Protein AF-0000000085170763 (afdb_homodimer)

Secondary structure (DSSP, 8-state):
---------HHHHS-SSEEEEE-SSEEEEE---TT-TT-EEEEESS--SSGGGS-HHHHHHHHHHHHHHHHHHHHHT--SEEEEEE--SSS-S-EEEEEEE-TTSSSTTS-TTS---SPPPHHHHHHHHTTHHHHHHHHHHHHHHTT---/---------HHHHS-SSEEEEE-SSEEEEE---TT-TT-EEEEESS--SSGGGS-HHHHHHHHHHHHHHHHHHHHHT--SEEEEEE--SSS-S-EEEEEEE-TTSSSTTS-TTSPP-SPPPHHHHHHHHTTHHHHHHHHHHHHHHTT---

Structure (mmCIF, N/CA/C/O backbone):
data_AF-0000000085170763-model_v1
#
loop_
_entity.id
_entity.type
_entity.pdbx_description
1 polymer 'Diadenosine tetraphosphate (Ap4A) hydrolase protein'
#
loop_
_atom_site.group_PDB
_atom_site.id
_atom_site.type_symbol
_atom_site.label_atom_id
_atom_site.label_alt_id
_atom_site.label_comp_id
_atom_site.label_asym_id
_atom_site.label_entity_id
_atom_site.label_seq_id
_atom_site.pdbx_PDB_ins_code
_atom_site.Cartn_x
_atom_site.Cartn_y
_atom_site.Cartn_z
_atom_site.occupancy
_atom_site.B_iso_or_equiv
_atom_site.auth_seq_id
_atom_site.auth_comp_id
_atom_site.auth_asym_id
_atom_site.auth_atom_id
_atom_site.pdbx_PDB_model_num
ATOM 1 N N . MET A 1 1 ? 33.75 -1.6 -24.109 1 33.34 1 MET A N 1
ATOM 2 C CA . MET A 1 1 ? 32.938 -2.182 -23.062 1 33.34 1 MET A CA 1
ATOM 3 C C . MET A 1 1 ? 32.094 -1.107 -22.375 1 33.34 1 MET A C 1
ATOM 5 O O . MET A 1 1 ? 32.625 -0.292 -21.625 1 33.34 1 MET A O 1
ATOM 9 N N . SER A 1 2 ? 31.094 -0.512 -23.078 1 34.56 2 SER A N 1
ATOM 10 C CA . SER A 1 2 ? 30.219 0.542 -22.562 1 34.56 2 SER A CA 1
ATOM 11 C C . SER A 1 2 ? 29.547 0.127 -21.266 1 34.56 2 SER A C 1
ATOM 13 O O . SER A 1 2 ? 28.875 -0.903 -21.203 1 34.56 2 SER A O 1
ATOM 15 N N . ALA A 1 3 ? 30.125 0.328 -20.156 1 40.22 3 ALA A N 1
ATOM 16 C CA . ALA A 1 3 ? 29.625 -0.008 -18.828 1 40.22 3 ALA A CA 1
ATOM 17 C C . ALA A 1 3 ? 28.141 0.349 -18.703 1 40.22 3 ALA A C 1
ATOM 19 O O . ALA A 1 3 ? 27.734 1.446 -19.078 1 40.22 3 ALA A O 1
ATOM 20 N N . SER A 1 4 ? 27.141 -0.466 -19 1 42.72 4 SER A N 1
ATOM 21 C CA . SER A 1 4 ? 25.719 -0.213 -18.781 1 42.72 4 SER A CA 1
ATOM 22 C C . SER A 1 4 ? 25.484 0.547 -17.469 1 42.72 4 SER A C 1
ATOM 24 O O . SER A 1 4 ? 25.719 0.016 -16.391 1 42.72 4 SER A O 1
ATOM 26 N N . VAL A 1 5 ? 25.703 1.813 -17.422 1 44 5 VAL A N 1
ATOM 27 C CA . VAL A 1 5 ? 25.453 2.645 -16.25 1 44 5 VAL A CA 1
ATOM 28 C C . VAL A 1 5 ? 24.047 2.377 -15.727 1 44 5 VAL A C 1
ATOM 30 O O . VAL A 1 5 ? 23.062 2.568 -16.453 1 44 5 VAL A O 1
ATOM 33 N N . VAL A 1 6 ? 23.781 1.324 -14.984 1 53.44 6 VAL A N 1
ATOM 34 C CA . VAL A 1 6 ? 22.516 1.232 -14.266 1 53.44 6 VAL A CA 1
ATOM 35 C C . VAL A 1 6 ? 22.078 2.623 -13.805 1 53.44 6 VAL A C 1
ATOM 37 O O . VAL A 1 6 ? 22.844 3.334 -13.148 1 53.44 6 VAL A O 1
ATOM 40 N N . PRO A 1 7 ? 21.031 3.248 -14.477 1 62.81 7 PRO A N 1
ATOM 41 C CA . PRO A 1 7 ? 20.609 4.594 -14.062 1 62.81 7 PRO A CA 1
ATOM 42 C C . PRO A 1 7 ? 20.594 4.762 -12.547 1 62.81 7 PRO A C 1
ATOM 44 O O . PRO A 1 7 ? 20.25 3.826 -11.82 1 62.81 7 PRO A O 1
ATOM 47 N N . ALA A 1 8 ? 21.266 5.734 -12.055 1 84 8 ALA A N 1
ATOM 48 C CA . ALA A 1 8 ? 21.406 6.09 -10.641 1 84 8 ALA A CA 1
ATOM 49 C C . ALA A 1 8 ? 20.047 6.16 -9.953 1 84 8 ALA A C 1
ATOM 51 O O . ALA A 1 8 ? 19.062 6.555 -10.562 1 84 8 ALA A O 1
ATOM 52 N N . CYS A 1 9 ? 19.672 5.438 -8.945 1 94.62 9 CYS A N 1
ATOM 53 C CA . CYS A 1 9 ? 18.469 5.441 -8.125 1 94.62 9 CYS A CA 1
ATOM 54 C C . CYS A 1 9 ? 18.281 6.781 -7.422 1 94.62 9 CYS A C 1
ATOM 56 O O . CYS A 1 9 ? 19.109 7.172 -6.598 1 94.62 9 CYS A O 1
ATOM 58 N N . GLU A 1 10 ? 17.219 7.508 -7.773 1 95.25 10 GLU A N 1
ATOM 59 C CA . GLU A 1 10 ? 16.984 8.852 -7.254 1 95.25 10 GLU A CA 1
ATOM 60 C C . GLU A 1 10 ? 16.828 8.836 -5.738 1 95.25 10 GLU A C 1
ATOM 62 O O . GLU A 1 10 ? 17.156 9.82 -5.066 1 95.25 10 GLU A O 1
ATOM 67 N N . LEU A 1 11 ? 16.375 7.734 -5.152 1 97.38 11 LEU A N 1
ATOM 68 C CA . LEU A 1 11 ? 16.156 7.656 -3.711 1 97.38 11 LEU A CA 1
ATOM 69 C C . LEU A 1 11 ? 17.453 7.293 -2.994 1 97.38 11 LEU A C 1
ATOM 71 O O . LEU A 1 11 ? 17.562 7.465 -1.778 1 97.38 11 LEU A O 1
ATOM 75 N N . CYS A 1 12 ? 18.391 6.754 -3.678 1 96.88 12 CYS A N 1
ATOM 76 C CA . CYS A 1 12 ? 19.734 6.57 -3.127 1 96.88 12 CYS A CA 1
ATOM 77 C C . CYS A 1 12 ? 20.516 7.879 -3.152 1 96.88 12 CYS A C 1
ATOM 79 O O . CYS A 1 12 ? 21.297 8.156 -2.246 1 96.88 12 CYS A O 1
ATOM 81 N N . ALA A 1 13 ? 20.25 8.633 -4.188 1 95.62 13 ALA A N 1
ATOM 82 C CA . ALA A 1 13 ? 21.078 9.812 -4.457 1 95.62 13 ALA A CA 1
ATOM 83 C C . ALA A 1 13 ? 20.562 11.031 -3.689 1 95.62 13 ALA A C 1
ATOM 85 O O . ALA A 1 13 ? 21.312 11.969 -3.426 1 95.62 13 ALA A O 1
ATOM 86 N N . GLY A 1 14 ? 19.312 11.023 -3.357 1 95.62 14 GLY A N 1
ATOM 87 C CA . GLY A 1 14 ? 18.703 12.172 -2.707 1 95.62 14 GLY A CA 1
ATOM 88 C C . GLY A 1 14 ? 17.734 11.789 -1.604 1 95.62 14 GLY A C 1
ATOM 89 O O . GLY A 1 14 ? 17.469 10.609 -1.385 1 95.62 14 GLY A O 1
ATOM 90 N N . ASP A 1 15 ? 17.203 12.781 -0.978 1 97.31 15 ASP A N 1
ATOM 91 C CA . ASP A 1 15 ? 16.375 12.562 0.208 1 97.31 15 ASP A CA 1
ATOM 92 C C . ASP A 1 15 ? 14.969 12.102 -0.175 1 97.31 15 ASP A C 1
ATOM 94 O O . ASP A 1 15 ? 14.297 11.43 0.613 1 97.31 15 ASP A O 1
ATOM 98 N N . GLY A 1 16 ? 14.578 12.477 -1.39 1 97.62 16 GLY A N 1
ATOM 99 C CA . GLY A 1 16 ? 13.25 12.102 -1.854 1 97.62 16 GLY A CA 1
ATOM 100 C C . GLY A 1 16 ? 12.156 13.039 -1.367 1 97.62 16 GLY A C 1
ATOM 101 O O . GLY A 1 16 ? 10.969 12.773 -1.565 1 97.62 16 GLY A O 1
ATOM 102 N N . GLY A 1 17 ? 12.453 14.156 -0.68 1 98.31 17 GLY A N 1
ATOM 103 C CA . GLY A 1 17 ? 11.57 15.148 -0.095 1 98.31 17 GLY A CA 1
ATOM 104 C C . GLY A 1 17 ? 12.18 15.875 1.089 1 98.31 17 GLY A C 1
ATOM 105 O O . GLY A 1 17 ? 13.391 15.773 1.326 1 98.31 17 GLY A O 1
ATOM 106 N N . GLU A 1 18 ? 11.367 16.641 1.773 1 98.62 18 GLU A N 1
ATOM 107 C CA . GLU A 1 18 ? 11.805 17.266 3.02 1 98.62 18 GLU A CA 1
ATOM 108 C C . GLU A 1 18 ? 11.898 16.234 4.148 1 98.62 18 GLU A C 1
ATOM 110 O O . GLU A 1 18 ? 10.883 15.672 4.562 1 98.62 18 GLU A O 1
ATOM 115 N N . VAL A 1 19 ? 13.062 16.062 4.66 1 98.69 19 VAL A N 1
ATOM 116 C CA . VAL A 1 19 ? 13.258 15.062 5.707 1 98.69 19 VAL A CA 1
ATOM 117 C C . VAL A 1 19 ? 12.617 15.547 7.008 1 98.69 19 VAL A C 1
ATOM 119 O O . VAL A 1 19 ? 12.977 16.594 7.531 1 98.69 19 VAL A O 1
ATOM 122 N N . LEU A 1 20 ? 11.672 14.797 7.461 1 98.56 20 LEU A N 1
ATOM 123 C CA . LEU A 1 20 ? 11 15.109 8.719 1 98.56 20 LEU A CA 1
ATOM 124 C C . LEU A 1 20 ? 11.664 14.375 9.883 1 98.56 20 LEU A C 1
ATOM 126 O O . LEU A 1 20 ? 11.633 14.852 11.023 1 98.56 20 LEU A O 1
ATOM 130 N N . TRP A 1 21 ? 12.141 13.203 9.633 1 97.62 21 TRP A N 1
ATOM 131 C CA . TRP A 1 21 ? 12.633 12.305 10.672 1 97.62 21 TRP A CA 1
ATOM 132 C C . TRP A 1 21 ? 13.555 11.242 10.086 1 97.62 21 TRP A C 1
ATOM 134 O O . TRP A 1 21 ? 13.344 10.781 8.961 1 97.62 21 TRP A O 1
ATOM 144 N N . GLN A 1 22 ? 14.594 10.844 10.836 1 96.25 22 GLN A N 1
ATOM 145 C CA . GLN A 1 22 ? 15.586 9.883 10.352 1 96.25 22 GLN A CA 1
ATOM 146 C C . GLN A 1 22 ? 15.758 8.734 11.336 1 96.25 22 GLN A C 1
ATOM 148 O O . GLN A 1 22 ? 15.789 8.945 12.547 1 96.25 22 GLN A O 1
ATOM 153 N N . HIS A 1 23 ? 15.773 7.598 10.797 1 96.31 23 HIS A N 1
ATOM 154 C CA . HIS A 1 23 ? 16.109 6.352 11.477 1 96.31 23 HIS A CA 1
ATOM 155 C C . HIS A 1 23 ? 17.312 5.672 10.812 1 96.31 23 HIS A C 1
ATOM 157 O O . HIS A 1 23 ? 17.625 5.965 9.656 1 96.31 23 HIS A O 1
ATOM 163 N N . PRO A 1 24 ? 18.062 4.816 11.5 1 95.62 24 PRO A N 1
ATOM 164 C CA . PRO A 1 24 ? 19.188 4.113 10.859 1 95.62 24 PRO A CA 1
ATOM 165 C C . PRO A 1 24 ? 18.75 3.299 9.641 1 95.62 24 PRO A C 1
ATOM 167 O O . PRO A 1 24 ? 19.531 3.105 8.711 1 95.62 24 PRO A O 1
ATOM 170 N N . VAL A 1 25 ? 17.516 2.877 9.547 1 96.69 25 VAL A N 1
ATOM 171 C CA . VAL A 1 25 ? 17.062 1.957 8.516 1 96.69 25 VAL A CA 1
ATOM 172 C C . VAL A 1 25 ? 16.281 2.725 7.445 1 96.69 25 VAL A C 1
ATOM 174 O O . VAL A 1 25 ? 16.203 2.289 6.293 1 96.69 25 VAL A O 1
ATOM 177 N N . PHE A 1 26 ? 15.695 3.846 7.781 1 98.19 26 PHE A N 1
ATOM 178 C CA . PHE A 1 26 ? 14.828 4.566 6.859 1 98.19 26 PHE A CA 1
ATOM 179 C C . PHE A 1 26 ? 14.75 6.043 7.23 1 98.19 26 PHE A C 1
ATOM 181 O O . PHE A 1 26 ? 15.25 6.449 8.281 1 98.19 26 PHE A O 1
ATOM 188 N N . ARG A 1 27 ? 14.133 6.742 6.344 1 98.56 27 ARG A N 1
ATOM 189 C CA . ARG A 1 27 ? 13.781 8.133 6.629 1 98.56 27 ARG A CA 1
ATOM 190 C C . ARG A 1 27 ? 12.328 8.414 6.262 1 98.56 27 ARG A C 1
ATOM 192 O O . ARG A 1 27 ? 11.742 7.715 5.434 1 98.56 27 ARG A O 1
ATOM 199 N N . VAL A 1 28 ? 11.766 9.422 6.961 1 98.88 28 VAL A N 1
ATOM 200 C CA . VAL A 1 28 ? 10.414 9.906 6.676 1 98.88 28 VAL A CA 1
ATOM 201 C C . VAL A 1 28 ? 10.492 11.305 6.07 1 98.88 28 VAL A C 1
ATOM 203 O O . VAL A 1 28 ? 11.133 12.195 6.625 1 98.88 28 VAL A O 1
ATOM 206 N N . VAL A 1 29 ? 9.836 11.484 4.941 1 98.94 29 VAL A N 1
ATOM 207 C CA . VAL A 1 29 ? 9.938 12.781 4.27 1 98.94 29 VAL A CA 1
ATOM 208 C C . VAL A 1 29 ? 8.539 13.305 3.949 1 98.94 29 VAL A C 1
ATOM 210 O O . VAL A 1 29 ? 7.59 12.523 3.82 1 98.94 29 VAL A O 1
ATOM 213 N N . LEU A 1 30 ? 8.375 14.555 3.916 1 98.88 30 LEU A N 1
ATOM 214 C CA . LEU A 1 30 ? 7.223 15.242 3.34 1 98.88 30 LEU A CA 1
ATOM 215 C C . LEU A 1 30 ? 7.457 15.547 1.865 1 98.88 30 LEU A C 1
ATOM 217 O O . LEU A 1 30 ? 8.453 16.172 1.508 1 98.88 30 LEU A O 1
ATOM 221 N N . VAL A 1 31 ? 6.605 15.07 1.03 1 98.38 31 VAL A N 1
ATOM 222 C CA . VAL A 1 31 ? 6.742 15.211 -0.416 1 98.38 31 VAL A CA 1
ATOM 223 C C . VAL A 1 31 ? 6.062 16.5 -0.873 1 98.38 31 VAL A C 1
ATOM 225 O O . VAL A 1 31 ? 4.953 16.812 -0.43 1 98.38 31 VAL A O 1
ATOM 228 N N . ASP A 1 32 ? 6.715 17.219 -1.693 1 95.25 32 ASP A N 1
ATOM 229 C CA . ASP A 1 32 ? 6.133 18.438 -2.252 1 95.25 32 ASP A CA 1
ATOM 230 C C . ASP A 1 32 ? 5.293 18.125 -3.488 1 95.25 32 ASP A C 1
ATOM 232 O O . ASP A 1 32 ? 5.727 18.375 -4.617 1 95.25 32 ASP A O 1
ATOM 236 N N . GLU A 1 33 ? 4.191 17.641 -3.295 1 95.38 33 GLU A N 1
ATOM 237 C CA . GLU A 1 33 ? 3.215 17.375 -4.348 1 95.38 33 GLU A CA 1
ATOM 238 C C . GLU A 1 33 ? 2.082 18.391 -4.316 1 95.38 33 GLU A C 1
ATOM 240 O O . GLU A 1 33 ? 1.275 18.406 -3.387 1 95.38 33 GLU A O 1
ATOM 245 N N . ALA A 1 34 ? 1.932 19.188 -5.262 1 94.62 34 ALA A N 1
ATOM 246 C CA . ALA A 1 34 ? 1.101 20.391 -5.258 1 94.62 34 ALA A CA 1
ATOM 247 C C . ALA A 1 34 ? -0.342 20.062 -4.887 1 94.62 34 ALA A C 1
ATOM 249 O O . ALA A 1 34 ? -0.98 20.797 -4.133 1 94.62 34 ALA A O 1
ATOM 250 N N . ASP A 1 35 ? -0.884 18.969 -5.371 1 96.81 35 ASP A N 1
ATOM 251 C CA . ASP A 1 35 ? -2.307 18.688 -5.211 1 96.81 35 ASP A CA 1
ATOM 252 C C . ASP A 1 35 ? -2.557 17.812 -3.988 1 96.81 35 ASP A C 1
ATOM 254 O O . ASP A 1 35 ? -3.707 17.5 -3.662 1 96.81 35 ASP A O 1
ATOM 258 N N . TYR A 1 36 ? -1.496 17.484 -3.271 1 98.25 36 TYR A N 1
ATOM 259 C CA . TYR A 1 36 ? -1.662 16.531 -2.17 1 98.25 36 TYR A CA 1
ATOM 260 C C . TYR A 1 36 ? -0.813 16.953 -0.972 1 98.25 36 TYR A C 1
ATOM 262 O O . TYR A 1 36 ? 0.068 16.203 -0.542 1 98.25 36 TYR A O 1
ATOM 270 N N . PRO A 1 37 ? -1.172 18.172 -0.365 1 98.62 37 PRO A N 1
ATOM 271 C CA . PRO A 1 37 ? -0.483 18.516 0.879 1 98.62 37 PRO A CA 1
ATOM 272 C C . PRO A 1 37 ? -0.626 17.453 1.958 1 98.62 37 PRO A C 1
ATOM 274 O O . PRO A 1 37 ? -1.72 16.906 2.16 1 98.62 37 PRO A O 1
ATOM 277 N N . GLY A 1 38 ? 0.52 17.109 2.557 1 98.88 38 GLY A N 1
ATOM 278 C CA . GLY A 1 38 ? 0.524 16.094 3.602 1 98.88 38 GLY A CA 1
ATOM 279 C C . GLY A 1 38 ? 1.016 14.742 3.121 1 98.88 38 GLY A C 1
ATOM 280 O O . GLY A 1 38 ? 1.183 13.812 3.92 1 98.88 38 GLY A O 1
ATOM 281 N N . PHE A 1 39 ? 1.27 14.617 1.776 1 98.94 39 PHE A N 1
ATOM 282 C CA . PHE A 1 39 ? 1.843 13.406 1.207 1 98.94 39 PHE A CA 1
ATOM 283 C C . PHE A 1 39 ? 3.221 13.133 1.798 1 98.94 39 PHE A C 1
ATOM 285 O O . PHE A 1 39 ? 4.148 13.922 1.625 1 98.94 39 PHE A O 1
ATOM 292 N N . CYS A 1 40 ? 3.344 12.023 2.484 1 98.94 40 CYS A N 1
ATOM 293 C CA . CYS A 1 40 ? 4.613 11.617 3.074 1 98.94 40 CYS A CA 1
ATOM 294 C C . CYS A 1 40 ? 5.129 10.336 2.436 1 98.94 40 CYS A C 1
ATOM 296 O O . CYS A 1 40 ? 4.375 9.617 1.776 1 98.94 40 CYS A O 1
ATOM 298 N N . ARG A 1 41 ? 6.41 10.109 2.635 1 98.94 41 ARG A N 1
ATOM 299 C CA . ARG A 1 41 ? 7.023 8.828 2.287 1 98.94 41 ARG A CA 1
ATOM 300 C C . ARG A 1 41 ? 7.848 8.281 3.449 1 98.94 41 ARG A C 1
ATOM 302 O O . ARG A 1 41 ? 8.43 9.047 4.219 1 98.94 41 ARG A O 1
ATOM 309 N N . VAL A 1 42 ? 7.844 7.035 3.631 1 98.94 42 VAL A N 1
ATOM 310 C CA . VAL A 1 42 ? 8.828 6.293 4.414 1 98.94 42 VAL A CA 1
ATOM 311 C C . VAL A 1 42 ? 9.766 5.535 3.479 1 98.94 42 VAL A C 1
ATOM 313 O O . VAL A 1 42 ? 9.336 4.629 2.76 1 98.94 42 VAL A O 1
ATOM 316 N N . ILE A 1 43 ? 11.062 5.871 3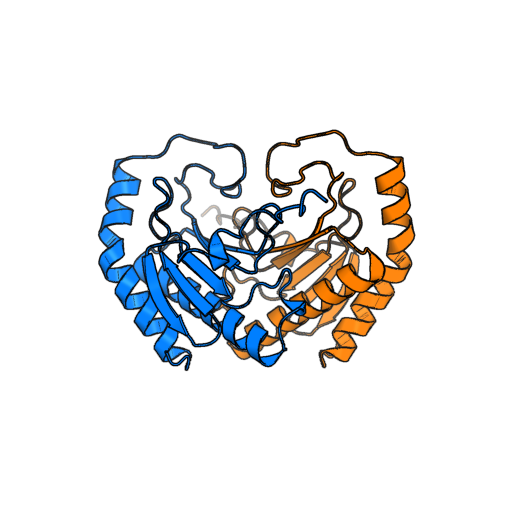.49 1 98.81 43 ILE A N 1
ATOM 317 C CA . ILE A 1 43 ? 11.992 5.43 2.453 1 98.81 43 ILE A CA 1
ATOM 318 C C . ILE A 1 43 ? 13.133 4.629 3.086 1 98.81 43 ILE A C 1
ATOM 320 O O . ILE A 1 43 ? 13.836 5.133 3.959 1 98.81 43 ILE A O 1
ATOM 324 N N . CYS A 1 44 ? 13.234 3.402 2.623 1 98.69 44 CYS A N 1
ATOM 325 C CA . CYS A 1 44 ? 14.352 2.578 3.082 1 98.69 44 CYS A CA 1
ATOM 326 C C . CYS A 1 44 ? 15.688 3.199 2.691 1 98.69 44 CYS A C 1
ATOM 328 O O . CYS A 1 44 ? 15.828 3.727 1.587 1 98.69 44 CYS A O 1
ATOM 330 N N . HIS A 1 45 ? 16.703 3.125 3.564 1 97.75 45 HIS A N 1
ATOM 331 C CA . HIS A 1 45 ? 18.031 3.621 3.201 1 97.75 45 HIS A CA 1
ATOM 332 C C . HIS A 1 45 ? 18.719 2.68 2.221 1 97.75 45 HIS A C 1
ATOM 334 O O . HIS A 1 45 ? 19.297 3.125 1.225 1 97.75 45 HIS A O 1
ATOM 340 N N . GLU A 1 46 ? 18.719 1.406 2.576 1 97.25 46 GLU A N 1
ATOM 341 C CA . GLU A 1 46 ? 19.297 0.418 1.678 1 97.25 46 GLU A CA 1
ATOM 342 C C . GLU A 1 46 ? 18.516 0.321 0.372 1 97.25 46 GLU A C 1
ATOM 344 O O . GLU A 1 46 ? 17.281 0.337 0.38 1 97.25 46 GLU A O 1
ATOM 349 N N . HIS A 1 47 ? 19.234 0.176 -0.684 1 97.69 47 HIS A N 1
ATOM 350 C CA . HIS A 1 47 ? 18.594 -0.007 -1.981 1 97.69 47 HIS A CA 1
ATOM 351 C C . HIS A 1 47 ? 18.125 -1.447 -2.168 1 97.69 47 HIS A C 1
ATOM 353 O O . HIS A 1 47 ? 18.859 -2.273 -2.721 1 97.69 47 HIS A O 1
ATOM 359 N N . VAL A 1 48 ? 16.906 -1.703 -1.745 1 98.25 48 VAL A N 1
ATOM 360 C CA . VAL A 1 48 ? 16.281 -3.008 -1.945 1 98.25 48 VAL A CA 1
ATOM 361 C C . VAL A 1 48 ? 14.969 -2.838 -2.691 1 98.25 48 VAL A C 1
ATOM 363 O O . VAL A 1 48 ? 14.344 -1.773 -2.637 1 98.25 48 VAL A O 1
ATOM 366 N N . LYS A 1 49 ? 14.539 -3.879 -3.287 1 98.38 49 LYS A N 1
ATOM 367 C CA . LYS A 1 49 ? 13.438 -3.803 -4.25 1 98.38 49 LYS A CA 1
ATOM 368 C C . LYS A 1 49 ? 12.102 -4.129 -3.586 1 98.38 49 LYS A C 1
ATOM 370 O O . LYS A 1 49 ? 11.086 -3.508 -3.895 1 98.38 49 LYS A O 1
ATOM 375 N N . GLU A 1 50 ? 12.086 -5.148 -2.732 1 98.88 50 GLU A N 1
ATOM 376 C CA . GLU A 1 50 ? 10.875 -5.656 -2.1 1 98.88 50 GLU A CA 1
ATOM 377 C C . GLU A 1 50 ? 10.969 -5.578 -0.579 1 98.88 50 GLU A C 1
ATOM 379 O O . GLU A 1 50 ? 12.062 -5.641 -0.016 1 98.88 50 GLU A O 1
ATOM 384 N N . MET A 1 51 ? 9.812 -5.465 0.08 1 98.75 51 MET A N 1
ATOM 385 C CA . MET A 1 51 ? 9.812 -5.52 1.539 1 98.75 51 MET A CA 1
ATOM 386 C C . MET A 1 51 ? 10.469 -6.805 2.035 1 98.75 51 MET A C 1
ATOM 388 O O . MET A 1 51 ? 11.195 -6.793 3.027 1 98.75 51 MET A O 1
ATOM 392 N N . THR A 1 52 ? 10.234 -7.906 1.318 1 98.75 52 THR A N 1
ATOM 393 C CA . THR A 1 52 ? 10.75 -9.195 1.757 1 98.75 52 THR A CA 1
ATOM 394 C C . THR A 1 52 ? 12.227 -9.336 1.406 1 98.75 52 THR A C 1
ATOM 396 O O . THR A 1 52 ? 12.828 -10.383 1.648 1 98.75 52 THR A O 1
ATOM 399 N N . ASP A 1 53 ? 12.859 -8.344 0.839 1 98.69 53 ASP A N 1
ATOM 400 C CA . ASP A 1 53 ? 14.312 -8.273 0.759 1 98.69 53 ASP A CA 1
ATOM 401 C C . ASP A 1 53 ? 14.922 -7.848 2.094 1 98.69 53 ASP A C 1
ATOM 403 O O . ASP A 1 53 ? 16.125 -8.016 2.32 1 98.69 53 ASP A O 1
ATOM 407 N N . LEU A 1 54 ? 14.109 -7.203 2.961 1 98.06 54 LEU A N 1
ATOM 408 C CA . LEU A 1 54 ? 14.539 -6.746 4.277 1 98.06 54 LEU A CA 1
ATOM 409 C C . LEU A 1 54 ? 14.445 -7.871 5.301 1 98.06 54 LEU A C 1
ATOM 411 O O . LEU A 1 54 ? 13.57 -8.734 5.199 1 98.06 54 LEU A O 1
ATOM 415 N N . ALA A 1 55 ? 15.328 -7.797 6.301 1 96.94 55 ALA A N 1
ATOM 416 C CA . ALA A 1 55 ? 15.18 -8.695 7.441 1 96.94 55 ALA A CA 1
ATOM 417 C C . ALA A 1 55 ? 13.867 -8.453 8.172 1 96.94 55 ALA A C 1
ATOM 419 O O . ALA A 1 55 ? 13.367 -7.324 8.195 1 96.94 55 ALA A O 1
ATOM 420 N N . PRO A 1 56 ? 13.297 -9.5 8.766 1 95.75 56 PRO A N 1
ATOM 421 C CA . PRO A 1 56 ? 12 -9.359 9.43 1 95.75 56 PRO A CA 1
ATOM 422 C C . PRO A 1 56 ? 11.953 -8.195 10.422 1 95.75 56 PRO A C 1
ATOM 424 O O . PRO A 1 56 ? 10.969 -7.465 10.469 1 95.75 56 PRO A O 1
ATOM 427 N N . ALA A 1 57 ? 13.008 -8.023 11.141 1 94.88 57 ALA A N 1
ATOM 428 C CA . ALA A 1 57 ? 13.023 -6.941 12.125 1 94.88 57 ALA A CA 1
ATOM 429 C C . ALA A 1 57 ? 12.977 -5.578 11.445 1 94.88 57 ALA A C 1
ATOM 431 O O . ALA A 1 57 ? 12.312 -4.656 11.93 1 94.88 57 ALA A O 1
ATOM 432 N N . GLN A 1 58 ? 13.664 -5.406 10.336 1 95.56 58 GLN A N 1
ATOM 433 C CA . GLN A 1 58 ? 13.68 -4.152 9.586 1 95.56 58 GLN A CA 1
ATOM 434 C C . GLN A 1 58 ? 12.312 -3.877 8.953 1 95.56 58 GLN A C 1
ATOM 436 O O . GLN A 1 58 ? 11.852 -2.736 8.938 1 95.56 58 GLN A O 1
ATOM 441 N N . ARG A 1 59 ? 11.617 -4.938 8.484 1 95.75 59 ARG A N 1
ATOM 442 C CA . ARG A 1 59 ? 10.273 -4.82 7.926 1 95.75 59 ARG A CA 1
ATOM 443 C C . ARG A 1 59 ? 9.289 -4.293 8.969 1 95.75 59 ARG A C 1
ATOM 445 O O . ARG A 1 59 ? 8.469 -3.424 8.672 1 95.75 59 ARG A O 1
ATOM 452 N N . THR A 1 60 ? 9.453 -4.875 10.094 1 95.44 60 THR A N 1
ATOM 453 C CA . THR A 1 60 ? 8.555 -4.484 11.18 1 95.44 60 THR A CA 1
ATOM 454 C C . THR A 1 60 ? 8.773 -3.023 11.562 1 95.44 60 THR A C 1
ATOM 456 O O . THR A 1 60 ? 7.812 -2.275 11.75 1 95.44 60 THR A O 1
ATOM 459 N N . LEU A 1 61 ? 10.047 -2.629 11.664 1 95.75 61 LEU A N 1
ATOM 460 C CA . LEU A 1 61 ? 10.367 -1.245 11.992 1 95.75 61 LEU A CA 1
ATOM 461 C C . LEU A 1 61 ? 9.781 -0.29 10.961 1 95.75 61 LEU A C 1
ATOM 463 O O . LEU A 1 61 ? 9.164 0.719 11.32 1 95.75 61 LEU A O 1
ATOM 467 N N . MET A 1 62 ? 9.977 -0.615 9.75 1 97.56 62 MET A N 1
ATOM 468 C CA . MET A 1 62 ? 9.492 0.254 8.688 1 97.56 62 MET A CA 1
ATOM 469 C C . MET A 1 62 ? 7.965 0.328 8.695 1 97.56 62 MET A C 1
ATOM 471 O O . MET A 1 62 ? 7.391 1.406 8.539 1 97.56 62 MET A O 1
ATOM 475 N N . ALA A 1 63 ? 7.328 -0.846 8.883 1 98.25 63 ALA A N 1
ATOM 476 C CA . ALA A 1 63 ? 5.871 -0.854 8.953 1 98.25 63 ALA A CA 1
ATOM 477 C C . ALA A 1 63 ? 5.371 0.006 10.109 1 98.25 63 ALA A C 1
ATOM 479 O O . ALA A 1 63 ? 4.414 0.767 9.961 1 98.25 63 ALA A O 1
ATOM 480 N N . ASN A 1 64 ? 6 -0.081 11.234 1 97.94 64 ASN A N 1
ATOM 481 C CA . ASN A 1 64 ? 5.625 0.732 12.391 1 97.94 64 ASN A CA 1
ATOM 482 C C . ASN A 1 64 ? 5.742 2.223 12.086 1 97.94 64 ASN A C 1
ATOM 484 O O . ASN A 1 64 ? 4.941 3.025 12.57 1 97.94 64 ASN A O 1
ATOM 488 N N . ALA A 1 65 ? 6.781 2.572 11.352 1 98.69 65 ALA A N 1
ATOM 489 C CA . ALA A 1 65 ? 6.918 3.965 10.93 1 98.69 65 ALA A CA 1
ATOM 490 C C . ALA A 1 65 ? 5.75 4.387 10.039 1 98.69 65 ALA A C 1
ATOM 492 O O . ALA A 1 65 ? 5.219 5.488 10.188 1 98.69 65 ALA A O 1
ATOM 493 N N . VAL A 1 66 ? 5.359 3.537 9.125 1 98.88 66 VAL A N 1
ATOM 494 C CA . VAL A 1 66 ? 4.238 3.82 8.234 1 98.88 66 VAL A CA 1
ATOM 495 C C . VAL A 1 66 ? 2.973 4.059 9.055 1 98.88 66 VAL A C 1
ATOM 497 O O . VAL A 1 66 ? 2.236 5.016 8.805 1 98.88 66 VAL A O 1
ATOM 500 N N . TRP A 1 67 ? 2.723 3.195 10.117 1 98.75 67 TRP A N 1
ATOM 501 C CA . TRP A 1 67 ? 1.552 3.363 10.969 1 98.75 67 TRP A CA 1
ATOM 502 C C . TRP A 1 67 ? 1.618 4.684 11.734 1 98.75 67 TRP A C 1
ATOM 504 O O . TRP A 1 67 ? 0.603 5.363 11.898 1 98.75 67 TRP A O 1
ATOM 514 N N . ALA A 1 68 ? 2.789 5.012 12.195 1 98.75 68 ALA A N 1
ATOM 515 C CA . ALA A 1 68 ? 2.961 6.258 12.938 1 98.75 68 ALA A CA 1
ATOM 516 C C . ALA A 1 68 ? 2.645 7.465 12.055 1 98.75 68 ALA A C 1
ATOM 518 O O . ALA A 1 68 ? 1.994 8.414 12.5 1 98.75 68 ALA A O 1
ATOM 519 N N . VAL A 1 69 ? 3.125 7.414 10.82 1 98.94 69 VAL A N 1
ATOM 520 C CA . VAL A 1 69 ? 2.85 8.5 9.891 1 98.94 69 VAL A CA 1
ATOM 521 C C . VAL A 1 69 ? 1.355 8.555 9.578 1 98.94 69 VAL A C 1
ATOM 523 O O . VAL A 1 69 ? 0.763 9.633 9.531 1 98.94 69 VAL A O 1
ATOM 526 N N . GLU A 1 70 ? 0.733 7.387 9.352 1 98.94 70 GLU A N 1
ATOM 527 C CA . GLU A 1 70 ? -0.715 7.34 9.172 1 98.94 70 GLU A CA 1
ATOM 528 C C . GLU A 1 70 ? -1.44 8.008 10.336 1 98.94 70 GLU A C 1
ATOM 530 O O . GLU A 1 70 ? -2.35 8.812 10.125 1 98.94 70 GLU A O 1
ATOM 535 N N . ALA A 1 71 ? -1.044 7.688 11.531 1 98.88 71 ALA A N 1
ATOM 536 C CA . ALA A 1 71 ? -1.669 8.25 12.719 1 98.88 71 ALA A CA 1
ATOM 537 C C . ALA A 1 71 ? -1.519 9.773 12.75 1 98.88 71 ALA A C 1
ATOM 539 O O . ALA A 1 71 ? -2.461 10.484 13.102 1 98.88 71 ALA A O 1
ATOM 540 N N . ALA A 1 72 ? -0.351 10.242 12.398 1 98.94 72 ALA A N 1
ATOM 541 C CA . ALA A 1 72 ? -0.105 11.68 12.359 1 98.94 72 ALA A CA 1
ATOM 542 C C . ALA A 1 72 ? -1.018 12.375 11.352 1 98.94 72 ALA A C 1
ATOM 544 O O . ALA A 1 72 ? -1.566 13.438 11.625 1 98.94 72 ALA A O 1
ATOM 545 N N . LEU A 1 73 ? -1.149 11.789 10.195 1 99 73 LEU A N 1
ATOM 546 C CA . LEU A 1 73 ? -2.025 12.336 9.164 1 99 73 LEU A CA 1
ATOM 547 C C . LEU A 1 73 ? -3.469 12.398 9.656 1 99 73 LEU A C 1
ATOM 549 O O . LEU A 1 73 ? -4.152 13.406 9.453 1 99 73 LEU A O 1
ATOM 553 N N . ARG A 1 74 ? -3.898 11.328 10.266 1 98.94 74 ARG A N 1
ATOM 554 C CA . ARG A 1 74 ? -5.266 11.289 10.773 1 98.94 74 ARG A CA 1
ATOM 555 C C . ARG A 1 74 ? -5.48 12.367 11.836 1 98.94 74 ARG A C 1
ATOM 557 O O . ARG A 1 74 ? -6.516 13.039 11.844 1 98.94 74 ARG A O 1
ATOM 564 N N . GLU A 1 75 ? -4.527 12.516 12.656 1 98.88 75 GLU A N 1
ATOM 565 C CA . GLU A 1 75 ? -4.602 13.477 13.758 1 98.88 75 GLU A CA 1
ATOM 566 C C . GLU A 1 75 ? -4.68 14.906 13.234 1 98.88 75 GLU A C 1
ATOM 568 O O . GLU A 1 75 ? -5.5 15.695 13.703 1 98.88 75 GLU A O 1
ATOM 573 N N . VAL A 1 76 ? -3.902 15.258 12.242 1 98.94 76 VAL A N 1
ATOM 574 C CA . VAL A 1 76 ? -3.672 16.656 11.898 1 98.94 76 VAL A CA 1
ATOM 575 C C . VAL A 1 76 ? -4.461 17.031 10.641 1 98.94 76 VAL A C 1
ATOM 577 O O . VAL A 1 76 ? -5.164 18.031 10.617 1 98.94 76 VAL A O 1
ATOM 580 N N . MET A 1 77 ? -4.332 16.188 9.594 1 98.94 77 MET A N 1
ATOM 581 C CA . MET A 1 77 ? -4.93 16.516 8.297 1 98.94 77 MET A CA 1
ATOM 582 C C . MET A 1 77 ? -6.414 16.156 8.281 1 98.94 77 MET A C 1
ATOM 584 O O . MET A 1 77 ? -7.168 16.672 7.449 1 98.94 77 MET A O 1
ATOM 588 N N . GLN A 1 78 ? -6.812 15.125 9.141 1 98.75 78 GLN A N 1
ATOM 589 C CA . GLN A 1 78 ? -8.188 14.664 9.273 1 98.75 78 GLN A CA 1
ATOM 590 C C . GLN A 1 78 ? -8.781 14.297 7.918 1 98.75 78 GLN A C 1
ATOM 592 O O . GLN A 1 78 ? -9.859 14.773 7.555 1 98.75 78 GLN A O 1
ATOM 597 N N . PRO A 1 79 ? -8.125 13.461 7.199 1 98.88 79 PRO A N 1
ATOM 598 C CA . PRO A 1 79 ? -8.602 13.055 5.871 1 98.88 79 PRO A CA 1
ATOM 599 C C . PRO A 1 79 ? -9.805 12.117 5.934 1 98.88 79 PRO A C 1
ATOM 601 O O . PRO A 1 79 ? -10.125 11.594 7.004 1 98.88 79 PRO A O 1
ATOM 604 N N . GLU A 1 80 ? -10.5 11.977 4.797 1 98.75 80 GLU A N 1
ATOM 605 C CA . GLU A 1 80 ? -11.523 10.938 4.656 1 98.75 80 GLU A CA 1
ATOM 606 C C . GLU A 1 80 ? -10.906 9.547 4.746 1 98.75 80 GLU A C 1
ATOM 608 O O . GLU A 1 80 ? -11.516 8.625 5.297 1 98.75 80 GLU A O 1
ATOM 613 N N . LYS A 1 81 ? -9.719 9.375 4.203 1 98.81 81 LYS A N 1
ATOM 614 C CA . LYS A 1 81 ? -8.992 8.117 4.137 1 98.81 81 LYS A CA 1
ATOM 615 C C . LYS A 1 81 ? -7.492 8.352 3.992 1 98.81 81 LYS A C 1
ATOM 617 O O . LYS A 1 81 ? -7.07 9.352 3.412 1 98.81 81 LYS A O 1
ATOM 622 N N . VAL A 1 82 ? -6.691 7.469 4.52 1 98.94 82 VAL A N 1
ATOM 623 C CA . VAL A 1 82 ? -5.262 7.469 4.23 1 98.94 82 VAL A CA 1
ATOM 624 C C . VAL A 1 82 ? -4.918 6.289 3.322 1 98.94 82 VAL A C 1
ATOM 626 O O . VAL A 1 82 ? -5.246 5.141 3.637 1 98.94 82 VAL A O 1
ATOM 629 N N . ASN A 1 83 ? -4.336 6.531 2.174 1 98.94 83 ASN A N 1
ATOM 630 C CA . ASN A 1 83 ? -3.863 5.48 1.283 1 98.94 83 ASN A CA 1
ATOM 631 C C . ASN A 1 83 ? -2.408 5.113 1.57 1 98.94 83 ASN A C 1
ATOM 633 O O . ASN A 1 83 ? -1.558 5.996 1.702 1 98.94 83 ASN A O 1
ATOM 637 N N . LEU A 1 84 ? -2.119 3.873 1.735 1 98.94 84 LEU A N 1
ATOM 638 C CA . LEU A 1 84 ? -0.776 3.324 1.889 1 98.94 84 LEU A CA 1
ATOM 639 C C . LEU A 1 84 ? -0.397 2.471 0.684 1 98.94 84 LEU A C 1
ATOM 641 O O . LEU A 1 84 ? -1.185 1.631 0.24 1 98.94 84 LEU A O 1
ATOM 645 N N . ALA A 1 85 ? 0.813 2.719 0.131 1 98.94 85 ALA A N 1
ATOM 646 C CA . ALA A 1 85 ? 1.242 1.886 -0.989 1 98.94 85 ALA A CA 1
ATOM 647 C C . ALA A 1 85 ? 2.764 1.845 -1.093 1 98.94 85 ALA A C 1
ATOM 649 O O . ALA A 1 85 ? 3.434 2.857 -0.875 1 98.94 85 ALA A O 1
ATOM 650 N N . THR A 1 86 ? 3.348 0.781 -1.354 1 98.88 86 THR A N 1
ATOM 651 C CA . THR A 1 86 ? 4.711 0.584 -1.84 1 98.88 86 THR A CA 1
ATOM 652 C C . THR A 1 86 ? 4.707 -0.158 -3.172 1 98.88 86 THR A C 1
ATOM 654 O O . THR A 1 86 ? 4.359 -1.34 -3.23 1 98.88 86 THR A O 1
ATOM 657 N N . LEU A 1 87 ? 5.012 0.547 -4.188 1 98.69 87 LEU A N 1
ATOM 658 C CA . LEU A 1 87 ? 4.891 0.071 -5.559 1 98.69 87 LEU A CA 1
ATOM 659 C C . LEU A 1 87 ? 6.266 -0.204 -6.16 1 98.69 87 LEU A C 1
ATOM 661 O O . LEU A 1 87 ? 6.672 -1.36 -6.281 1 98.69 87 LEU A O 1
ATOM 665 N N . GLY A 1 88 ? 7.031 0.805 -6.477 1 98.06 88 GLY A N 1
ATOM 666 C CA . GLY A 1 88 ? 8.414 0.655 -6.906 1 98.06 88 GLY A CA 1
ATOM 667 C C . GLY A 1 88 ? 8.539 0.128 -8.32 1 98.06 88 GLY A C 1
ATOM 668 O O . GLY A 1 88 ? 9.547 -0.489 -8.672 1 98.06 88 GLY A O 1
ATOM 669 N N . ASN A 1 89 ? 7.535 0.311 -9.141 1 98 89 ASN A N 1
ATOM 670 C CA . ASN A 1 89 ? 7.594 -0.177 -10.516 1 98 89 ASN A CA 1
ATOM 671 C C . ASN A 1 89 ? 8.68 0.536 -11.312 1 98 89 ASN A C 1
ATOM 673 O O . ASN A 1 89 ? 9.414 -0.1 -12.07 1 98 89 ASN A O 1
ATOM 677 N N . MET A 1 90 ? 8.773 1.844 -11.18 1 96 90 MET A N 1
ATOM 678 C CA . MET A 1 90 ? 9.75 2.645 -11.914 1 96 90 MET A CA 1
ATOM 679 C C . MET A 1 90 ? 11.039 2.799 -11.117 1 96 90 MET A C 1
ATOM 681 O O . MET A 1 90 ? 12.133 2.75 -11.68 1 96 90 MET A O 1
ATOM 685 N N . THR A 1 91 ? 10.883 3.027 -9.836 1 96.69 91 THR A N 1
ATOM 686 C CA . THR A 1 91 ? 11.992 3.152 -8.898 1 96.69 91 THR A CA 1
ATOM 687 C C . THR A 1 91 ? 12.031 1.97 -7.938 1 96.69 91 THR A C 1
ATOM 689 O O . THR A 1 91 ? 11.453 2.033 -6.848 1 96.69 91 THR A O 1
ATOM 692 N N . PRO A 1 92 ? 12.742 0.903 -8.398 1 97.25 92 PRO A N 1
ATOM 693 C CA . PRO A 1 92 ? 12.727 -0.306 -7.574 1 97.25 92 PRO A CA 1
ATOM 694 C C . PRO A 1 92 ? 13.562 -0.159 -6.301 1 97.25 92 PRO A C 1
ATOM 696 O O . PRO A 1 92 ? 14.633 -0.763 -6.184 1 97.25 92 PRO A O 1
ATOM 699 N N . HIS A 1 93 ? 13.172 0.671 -5.457 1 98.5 93 HIS A N 1
ATOM 700 C CA . HIS A 1 93 ? 13.664 1.019 -4.129 1 98.5 93 HIS A CA 1
ATOM 701 C C . HIS A 1 93 ? 12.516 1.15 -3.133 1 98.5 93 HIS A C 1
ATOM 703 O O . HIS A 1 93 ? 11.594 1.948 -3.338 1 98.5 93 HIS A O 1
ATOM 709 N N . VAL A 1 94 ? 12.594 0.325 -2.102 1 98.81 94 VAL A N 1
ATOM 710 C CA . VAL A 1 94 ? 11.477 0.27 -1.161 1 98.81 94 VAL A CA 1
ATOM 711 C C . VAL A 1 94 ? 11.227 1.658 -0.576 1 98.81 94 VAL A C 1
ATOM 713 O O . VAL A 1 94 ? 12.102 2.229 0.083 1 98.81 94 VAL A O 1
ATOM 716 N N . HIS A 1 95 ? 10.078 2.182 -0.842 1 98.88 95 HIS A N 1
ATOM 717 C CA . HIS A 1 95 ? 9.523 3.377 -0.215 1 98.88 95 HIS A CA 1
ATOM 718 C C . HIS A 1 95 ? 8 3.311 -0.152 1 98.88 95 HIS A C 1
ATOM 720 O O . HIS A 1 95 ? 7.355 2.867 -1.104 1 98.88 95 HIS A O 1
ATOM 726 N N . TRP A 1 96 ? 7.453 3.771 0.904 1 98.94 96 TRP A N 1
ATOM 727 C CA . TRP A 1 96 ? 6.012 3.785 1.11 1 98.94 96 TRP A CA 1
ATOM 728 C C . TRP A 1 96 ? 5.43 5.164 0.81 1 98.94 96 TRP A C 1
ATOM 730 O O . TRP A 1 96 ? 6.008 6.184 1.189 1 98.94 96 TRP A O 1
ATOM 740 N N . HIS A 1 97 ? 4.363 5.164 0.081 1 98.94 97 HIS A N 1
ATOM 741 C CA . HIS A 1 97 ? 3.498 6.332 -0.057 1 98.94 97 HIS A CA 1
ATOM 742 C C . HIS A 1 97 ? 2.438 6.363 1.037 1 98.94 97 HIS A C 1
ATOM 744 O O . HIS A 1 97 ? 1.704 5.391 1.226 1 98.94 97 HIS A O 1
ATOM 750 N N . VAL A 1 98 ? 2.373 7.402 1.763 1 98.94 98 VAL A N 1
ATOM 751 C CA . VAL A 1 98 ? 1.365 7.641 2.791 1 98.94 98 VAL A CA 1
ATOM 752 C C . VAL A 1 98 ? 0.61 8.93 2.484 1 98.94 98 VAL A C 1
ATOM 754 O O . VAL A 1 98 ? 1.137 10.031 2.684 1 98.94 98 VAL A O 1
ATOM 757 N N . ILE A 1 99 ? -0.608 8.789 1.961 1 98.94 99 ILE A N 1
ATOM 758 C CA . ILE A 1 99 ? -1.251 9.922 1.297 1 98.94 99 ILE A CA 1
ATOM 759 C C . ILE A 1 99 ? -2.602 10.203 1.95 1 98.94 99 ILE A C 1
ATOM 761 O O . ILE A 1 99 ? -3.508 9.367 1.904 1 98.94 99 ILE A O 1
ATOM 765 N N . PRO A 1 100 ? -2.816 11.367 2.588 1 98.94 100 PRO A N 1
ATOM 766 C CA . PRO A 1 100 ? -4.164 11.734 3.021 1 98.94 100 PRO A CA 1
ATOM 767 C C . PRO A 1 100 ? -5.109 12.008 1.853 1 98.94 100 PRO A C 1
ATOM 769 O O . PRO A 1 100 ? -4.758 12.758 0.938 1 98.94 100 PRO A O 1
ATOM 772 N N . ARG A 1 101 ? -6.273 11.414 1.865 1 98.81 101 ARG A N 1
ATOM 773 C CA . ARG A 1 101 ? -7.258 11.531 0.798 1 98.81 101 ARG A CA 1
ATOM 774 C C . ARG A 1 101 ? -8.523 12.227 1.295 1 98.81 101 ARG A C 1
ATOM 776 O O . ARG A 1 101 ? -8.984 11.969 2.41 1 98.81 101 ARG A O 1
ATOM 783 N N . PHE A 1 102 ? -9.031 13.039 0.502 1 98.75 102 PHE A N 1
ATOM 784 C CA . PHE A 1 102 ? -10.234 13.812 0.787 1 98.75 102 PHE A CA 1
ATOM 785 C C . PHE A 1 102 ? -11.281 13.617 -0.309 1 98.75 102 PHE A C 1
ATOM 787 O O . PHE A 1 102 ? -10.93 13.469 -1.483 1 98.75 102 PHE A O 1
ATOM 794 N N . THR A 1 103 ? -12.547 13.695 0.057 1 98.06 103 THR A N 1
ATOM 795 C CA . THR A 1 103 ? -13.617 13.422 -0.898 1 98.06 103 THR A CA 1
ATOM 796 C C . THR A 1 103 ? -13.586 14.43 -2.043 1 98.06 103 THR A C 1
ATOM 798 O O . THR A 1 103 ? -14.094 14.148 -3.133 1 98.06 103 THR A O 1
ATOM 801 N N . ASP A 1 104 ? -12.945 15.562 -1.796 1 98.19 104 ASP A N 1
ATOM 802 C CA . ASP A 1 104 ? -12.914 16.609 -2.814 1 98.19 104 ASP A CA 1
ATOM 803 C C . ASP A 1 104 ? -11.547 16.688 -3.488 1 98.19 104 ASP A C 1
ATOM 805 O O . ASP A 1 104 ? -11.273 17.609 -4.246 1 98.19 104 ASP A O 1
ATOM 809 N N . ASP A 1 105 ? -10.648 15.742 -3.164 1 98.19 105 ASP A N 1
ATOM 810 C CA . ASP A 1 105 ? -9.352 15.844 -3.818 1 98.19 105 ASP A CA 1
ATOM 811 C C . ASP A 1 105 ? -9.445 15.469 -5.293 1 98.19 105 ASP A C 1
ATOM 813 O O . ASP A 1 105 ? -10.5 15.031 -5.762 1 98.19 105 ASP A O 1
ATOM 817 N N . ARG A 1 106 ? -8.484 15.602 -6.051 1 97.88 106 ARG A N 1
ATOM 818 C CA . ARG A 1 106 ? -8.453 15.57 -7.512 1 97.88 106 ARG A CA 1
ATOM 819 C C . ARG A 1 106 ? -8.852 14.195 -8.039 1 97.88 106 ARG A C 1
ATOM 821 O O . ARG A 1 106 ? -9.398 14.078 -9.133 1 97.88 106 ARG A O 1
ATOM 828 N N . HIS A 1 107 ? -8.664 13.125 -7.23 1 98.31 107 HIS A N 1
ATOM 829 C CA . HIS A 1 107 ? -8.766 11.789 -7.797 1 98.31 107 HIS A CA 1
ATOM 830 C C . HIS A 1 107 ? -9.805 10.953 -7.055 1 98.31 107 HIS A C 1
ATOM 832 O O . HIS A 1 107 ? -10.25 9.914 -7.555 1 98.31 107 HIS A O 1
ATOM 838 N N . PHE A 1 108 ? -10.289 11.406 -5.941 1 98.25 108 PHE A N 1
ATOM 839 C CA . PHE A 1 108 ? -11.203 10.617 -5.121 1 98.25 108 PHE A CA 1
ATOM 840 C C . PHE A 1 108 ? -12.461 10.258 -5.906 1 98.25 108 PHE A C 1
ATOM 842 O O . PHE A 1 108 ? -13.031 11.102 -6.594 1 98.25 108 PHE A O 1
ATOM 849 N N . PRO A 1 109 ? -12.844 8.961 -5.805 1 98.19 109 PRO A N 1
ATOM 850 C CA . PRO A 1 109 ? -12.383 7.871 -4.934 1 98.19 109 PRO A CA 1
ATOM 851 C C . PRO A 1 109 ? -11.32 6.996 -5.594 1 98.19 109 PRO A C 1
ATOM 853 O O . PRO A 1 109 ? -10.93 5.969 -5.035 1 98.19 109 PRO A O 1
ATOM 856 N N . SER A 1 110 ? -10.828 7.363 -6.758 1 98.19 110 SER A N 1
ATOM 857 C CA . SER A 1 110 ? -9.742 6.621 -7.383 1 98.19 110 SER A CA 1
ATOM 858 C C . SER A 1 110 ? -8.414 6.898 -6.684 1 98.19 110 SER A C 1
ATOM 860 O O . SER A 1 110 ? -8.266 7.906 -5.992 1 98.19 110 SER A O 1
ATOM 862 N N . PRO A 1 111 ? -7.488 5.957 -6.82 1 97.94 111 PRO A N 1
ATOM 863 C CA . PRO A 1 111 ? -6.156 6.289 -6.309 1 97.94 111 PRO A CA 1
ATOM 864 C C . PRO A 1 111 ? -5.504 7.445 -7.059 1 97.94 111 PRO A C 1
ATOM 866 O O . PRO A 1 111 ? -5.938 7.793 -8.156 1 97.94 111 PRO A O 1
ATOM 869 N N . VAL A 1 112 ? -4.43 8.008 -6.496 1 98.06 112 VAL A N 1
ATOM 870 C CA . VAL A 1 112 ? -3.869 9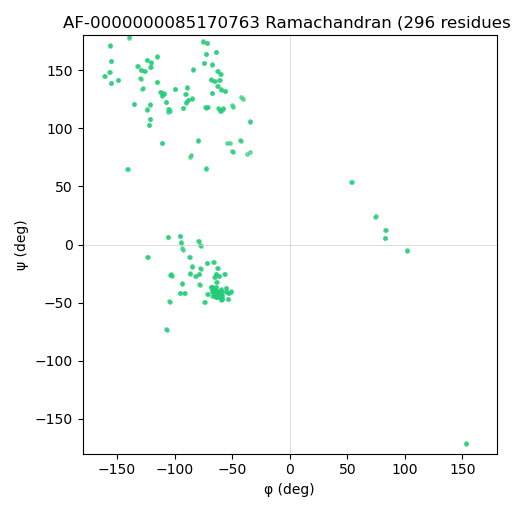.266 -6.988 1 98.06 112 VAL A CA 1
ATOM 871 C C . VAL A 1 112 ? -3.178 9.031 -8.328 1 98.06 112 VAL A C 1
ATOM 873 O O . VAL A 1 112 ? -2.875 9.977 -9.055 1 98.06 112 VAL A O 1
ATOM 876 N N . TRP A 1 113 ? -2.893 7.773 -8.695 1 97.19 113 TRP A N 1
ATOM 877 C CA . TRP A 1 113 ? -2.201 7.445 -9.938 1 97.19 113 TRP A CA 1
ATOM 878 C C . TRP A 1 113 ? -3.189 7.305 -11.094 1 97.19 113 TRP A C 1
ATOM 880 O O . TRP A 1 113 ? -2.787 7.164 -12.25 1 97.19 113 TRP A O 1
ATOM 890 N N . ALA A 1 114 ? -4.457 7.273 -10.758 1 97.75 114 ALA A N 1
ATOM 891 C CA . ALA A 1 114 ? -5.504 7.152 -11.773 1 97.75 114 ALA A CA 1
ATOM 892 C C . ALA A 1 114 ? -5.707 8.469 -12.516 1 97.75 114 ALA A C 1
ATOM 894 O O . ALA A 1 114 ? -5.035 9.461 -12.227 1 97.75 114 ALA A O 1
ATOM 895 N N . GLU A 1 115 ? -6.523 8.406 -13.477 1 96.44 115 GLU A N 1
ATOM 896 C CA . GLU A 1 115 ? -6.93 9.641 -14.148 1 96.44 115 GLU A CA 1
ATOM 897 C C . GLU A 1 115 ? -7.68 10.562 -13.203 1 96.44 115 GLU A C 1
ATOM 899 O O . GLU A 1 115 ? -8.523 10.109 -12.414 1 96.44 115 GLU A O 1
ATOM 904 N N . PRO A 1 116 ? -7.336 11.867 -13.266 1 97.31 116 PRO A N 1
ATOM 905 C CA . PRO A 1 116 ? -8.047 12.812 -12.406 1 97.31 116 PRO A CA 1
ATOM 906 C C . PRO A 1 116 ? -9.547 12.844 -12.672 1 97.31 116 PRO A C 1
ATOM 908 O O . PRO A 1 116 ? -9.977 12.719 -13.828 1 97.31 116 PRO A O 1
ATOM 911 N N . ARG A 1 117 ? -10.281 13.078 -11.641 1 97.31 117 ARG A N 1
ATOM 912 C CA . ARG A 1 117 ? -11.734 13.102 -11.75 1 97.31 117 ARG A CA 1
ATOM 913 C C . ARG A 1 117 ? -12.258 14.539 -11.727 1 97.31 117 ARG A C 1
ATOM 915 O O . ARG A 1 117 ? -13.352 14.812 -12.234 1 97.31 117 ARG A O 1
ATOM 922 N N . ARG A 1 118 ? -11.484 15.477 -11.094 1 98.06 118 ARG A N 1
ATOM 923 C CA . ARG A 1 118 ? -11.875 16.875 -10.922 1 98.06 118 ARG A CA 1
ATOM 924 C C . ARG A 1 118 ? -10.656 17.766 -10.766 1 98.06 118 ARG A C 1
ATOM 926 O O . ARG A 1 118 ? -9.555 17.281 -10.469 1 98.06 118 ARG A O 1
ATOM 933 N N . PRO A 1 119 ? -10.805 19.016 -11.047 1 97.19 119 PRO A N 1
ATOM 934 C CA . PRO A 1 119 ? -9.703 19.938 -10.75 1 97.19 119 PRO A CA 1
ATOM 935 C C . PRO A 1 119 ? -9.453 20.109 -9.25 1 97.19 119 PRO A C 1
ATOM 937 O O . PRO A 1 119 ? -10.375 19.906 -8.445 1 97.19 119 PRO A O 1
ATOM 940 N N . ALA A 1 120 ? -8.234 20.469 -8.961 1 95.12 120 ALA A N 1
ATOM 941 C CA . ALA A 1 120 ? -7.938 20.797 -7.566 1 95.12 120 ALA A CA 1
ATOM 942 C C . ALA A 1 120 ? -8.633 22.078 -7.152 1 95.12 120 ALA A C 1
ATOM 944 O O . ALA A 1 120 ? -8.734 23.031 -7.941 1 95.12 120 ALA A O 1
ATOM 945 N N . ASP A 1 121 ? -9.078 22.062 -5.953 1 96.06 121 ASP A N 1
ATOM 946 C CA . ASP A 1 121 ? -9.664 23.266 -5.379 1 96.06 121 ASP A CA 1
ATOM 947 C C . ASP A 1 121 ? -8.617 24.078 -4.617 1 96.06 121 ASP A C 1
ATOM 949 O O . ASP A 1 121 ? -8.148 23.656 -3.559 1 96.06 121 ASP A O 1
ATOM 953 N N . ALA A 1 122 ? -8.359 25.281 -5.066 1 96.88 122 ALA A N 1
ATOM 954 C CA . ALA A 1 122 ? -7.266 26.094 -4.531 1 96.88 122 ALA A CA 1
ATOM 955 C C . ALA A 1 122 ? -7.484 26.406 -3.053 1 96.88 122 ALA A C 1
ATOM 957 O O . ALA A 1 122 ? -6.531 26.422 -2.271 1 96.88 122 ALA A O 1
ATOM 958 N N . ALA A 1 123 ? -8.688 26.672 -2.707 1 98.06 123 ALA A N 1
ATOM 959 C CA . ALA A 1 123 ? -8.977 27 -1.313 1 98.06 123 ALA A CA 1
ATOM 960 C C . ALA A 1 123 ? -8.758 25.781 -0.409 1 98.06 123 ALA A C 1
ATOM 962 O O . ALA A 1 123 ? -8.195 25.922 0.681 1 98.06 123 ALA A O 1
ATOM 963 N N . SER A 1 124 ? -9.242 24.609 -0.854 1 98.12 124 SER A N 1
ATOM 964 C CA . SER A 1 124 ? -9.023 23.375 -0.095 1 98.12 124 SER A CA 1
ATOM 965 C C . SER A 1 124 ? -7.539 23.062 0.037 1 98.12 124 SER A C 1
ATOM 967 O O . SER A 1 124 ? -7.07 22.688 1.112 1 98.12 124 SER A O 1
ATOM 969 N N . ILE A 1 125 ? -6.789 23.266 -1.042 1 98.31 125 ILE A N 1
ATOM 970 C CA . ILE A 1 125 ? -5.355 23 -1.038 1 98.31 125 ILE A CA 1
ATOM 971 C C . ILE A 1 125 ? -4.664 23.938 -0.053 1 98.31 125 ILE A C 1
ATOM 973 O O . ILE A 1 125 ? -3.816 23.516 0.733 1 98.31 125 ILE A O 1
ATOM 977 N N . ALA A 1 126 ? -5.043 25.219 -0.058 1 98.38 126 ALA A N 1
ATOM 978 C CA . ALA A 1 126 ? -4.441 26.203 0.84 1 98.38 126 ALA A CA 1
ATOM 979 C C . ALA A 1 126 ? -4.715 25.844 2.299 1 98.38 126 ALA A C 1
ATOM 981 O O . ALA A 1 126 ? -3.834 25.984 3.152 1 98.38 126 ALA A O 1
ATOM 982 N N . ALA A 1 127 ? -5.906 25.469 2.574 1 98.62 127 ALA A N 1
ATOM 983 C CA . ALA A 1 127 ? -6.277 25.078 3.934 1 98.62 127 ALA A CA 1
ATOM 984 C C . ALA A 1 127 ? -5.465 23.891 4.406 1 98.62 127 ALA A C 1
ATOM 986 O O . ALA A 1 127 ? -5.027 23.828 5.559 1 98.62 127 ALA A O 1
ATOM 987 N N . ARG A 1 128 ? -5.27 22.922 3.58 1 98.75 128 ARG A N 1
ATOM 988 C CA . ARG A 1 128 ? -4.484 21.734 3.912 1 98.75 128 ARG A CA 1
ATOM 989 C C . ARG A 1 128 ? -3.012 22.094 4.094 1 98.75 128 ARG A C 1
ATOM 991 O O . ARG A 1 128 ? -2.359 21.594 5.016 1 98.75 128 ARG A O 1
ATOM 998 N N . ARG A 1 129 ? -2.514 22.969 3.252 1 98.56 129 ARG A N 1
ATOM 999 C CA . ARG A 1 129 ? -1.123 23.391 3.365 1 98.56 129 ARG A CA 1
ATOM 1000 C C . ARG A 1 129 ? -0.877 24.109 4.688 1 98.56 129 ARG A C 1
ATOM 1002 O O . ARG A 1 129 ? 0.202 24 5.273 1 98.56 129 ARG A O 1
ATOM 1009 N N . ALA A 1 130 ? -1.891 24.766 5.109 1 98.69 130 ALA A N 1
ATOM 1010 C CA . ALA A 1 130 ? -1.776 25.531 6.348 1 98.69 130 ALA A CA 1
ATOM 1011 C C . ALA A 1 130 ? -1.581 24.609 7.547 1 98.69 130 ALA A C 1
ATOM 1013 O O . ALA A 1 130 ? -1.156 25.062 8.617 1 98.69 130 ALA A O 1
ATOM 1014 N N . ARG A 1 131 ? -1.843 23.328 7.391 1 98.75 131 ARG A N 1
ATOM 1015 C CA . ARG A 1 131 ? -1.749 22.375 8.484 1 98.75 131 ARG A CA 1
ATOM 1016 C C . ARG A 1 131 ? -0.375 21.703 8.523 1 98.75 131 ARG A C 1
ATOM 1018 O O . ARG A 1 131 ? -0.07 20.938 9.438 1 98.75 131 ARG A O 1
ATOM 1025 N N . LEU A 1 132 ? 0.497 22.016 7.562 1 98.81 132 LEU A N 1
ATOM 1026 C CA . LEU A 1 132 ? 1.741 21.281 7.367 1 98.81 132 LEU A CA 1
ATOM 1027 C C . LEU A 1 132 ? 2.688 21.5 8.547 1 98.81 132 LEU A C 1
ATOM 1029 O O . LEU A 1 132 ? 3.387 20.578 8.961 1 98.81 132 LEU A O 1
ATOM 1033 N N . PRO A 1 133 ? 2.752 22.734 9.133 1 98.81 133 PRO A N 1
ATOM 1034 C CA . PRO A 1 133 ? 3.617 22.875 10.312 1 98.81 133 PRO A CA 1
ATOM 1035 C C . PRO A 1 133 ? 3.211 21.938 11.453 1 98.81 133 PRO A C 1
ATOM 1037 O O . PRO A 1 133 ? 4.07 21.328 12.094 1 98.81 133 PRO A O 1
ATOM 1040 N N . GLN A 1 134 ? 1.938 21.797 11.68 1 98.94 134 GLN A N 1
ATOM 1041 C CA . GLN A 1 134 ? 1.451 20.891 12.711 1 98.94 134 GLN A CA 1
ATOM 1042 C C . GLN A 1 134 ? 1.726 19.438 12.336 1 98.94 134 GLN A C 1
ATOM 1044 O O . GLN A 1 134 ? 2.008 18.609 13.203 1 98.94 134 GLN A O 1
ATOM 1049 N N . LEU A 1 135 ? 1.617 19.125 11.047 1 98.94 135 LEU A N 1
ATOM 1050 C CA . LEU A 1 135 ? 1.874 17.766 10.594 1 98.94 135 LEU A CA 1
ATOM 1051 C C . LEU A 1 135 ? 3.33 17.375 10.828 1 98.94 135 LEU A C 1
ATOM 1053 O O . LEU A 1 135 ? 3.613 16.266 11.289 1 98.94 135 LEU A O 1
ATOM 1057 N N . ARG A 1 136 ? 4.27 18.297 10.5 1 98.88 136 ARG A N 1
ATOM 1058 C CA . ARG A 1 136 ? 5.684 18.031 10.734 1 98.88 136 ARG A CA 1
ATOM 1059 C C . ARG A 1 136 ? 5.938 17.641 12.18 1 98.88 136 ARG A C 1
ATOM 1061 O O . ARG A 1 136 ? 6.645 16.656 12.445 1 98.88 136 ARG A O 1
ATOM 1068 N N . GLU A 1 137 ? 5.289 18.328 13.086 1 98.69 137 GLU A N 1
ATOM 1069 C CA . GLU A 1 137 ? 5.461 18.047 14.508 1 98.69 137 GLU A CA 1
ATOM 1070 C C . GLU A 1 137 ? 4.805 16.734 14.898 1 98.69 137 GLU A C 1
ATOM 1072 O O . GLU A 1 137 ? 5.379 15.945 15.656 1 98.69 137 GLU A O 1
ATOM 1077 N N . ALA A 1 138 ? 3.637 16.484 14.398 1 98.88 138 ALA A N 1
ATOM 1078 C CA . ALA A 1 138 ? 2.893 15.273 14.75 1 98.88 138 ALA A CA 1
ATOM 1079 C C . ALA A 1 138 ? 3.615 14.023 14.25 1 98.88 138 ALA A C 1
ATOM 1081 O O . ALA A 1 138 ? 3.611 12.992 14.922 1 98.88 138 ALA A O 1
ATOM 1082 N N . VAL A 1 139 ? 4.188 14.102 13.055 1 98.81 139 VAL A N 1
ATOM 1083 C CA . VAL A 1 139 ? 4.926 12.969 12.508 1 98.81 139 VAL A CA 1
ATOM 1084 C C . VAL A 1 139 ? 6.078 12.602 13.445 1 98.81 139 VAL A C 1
ATOM 1086 O O . VAL A 1 139 ? 6.254 11.43 13.797 1 98.81 139 VAL A O 1
ATOM 1089 N N . ARG A 1 140 ? 6.824 13.602 13.867 1 98.12 140 ARG A N 1
ATOM 1090 C CA . ARG A 1 140 ? 7.945 13.352 14.773 1 98.12 140 ARG A CA 1
ATOM 1091 C C . ARG A 1 140 ? 7.461 12.766 16.094 1 98.12 140 ARG A C 1
ATOM 1093 O O . ARG A 1 140 ? 8.039 11.797 16.594 1 98.12 140 ARG A O 1
ATOM 1100 N N . ARG A 1 141 ? 6.367 13.328 16.609 1 98.12 141 ARG A N 1
ATOM 1101 C CA . ARG A 1 141 ? 5.824 12.867 17.875 1 98.12 141 ARG A CA 1
ATOM 1102 C C . ARG A 1 141 ? 5.34 11.422 17.781 1 98.12 141 ARG A C 1
ATOM 1104 O O . ARG A 1 141 ? 5.605 10.617 18.672 1 98.12 141 ARG A O 1
ATOM 1111 N N . GLN A 1 142 ? 4.629 11.109 16.734 1 98.44 142 GLN A N 1
ATOM 1112 C CA . GLN A 1 142 ? 4.078 9.766 16.562 1 98.44 142 GLN A CA 1
ATOM 1113 C C . GLN A 1 142 ? 5.188 8.742 16.359 1 98.44 142 GLN A C 1
ATOM 1115 O O . GLN A 1 142 ? 5.09 7.613 16.859 1 98.44 142 GLN A O 1
ATOM 1120 N N . LEU A 1 143 ? 6.25 9.086 15.656 1 98.19 143 LEU A N 1
ATOM 1121 C CA . LEU A 1 143 ? 7.379 8.188 15.461 1 98.19 143 LEU A CA 1
ATOM 1122 C C . LEU A 1 143 ? 8.094 7.918 16.781 1 98.19 143 LEU A C 1
ATOM 1124 O O . LEU A 1 143 ? 8.461 6.777 17.062 1 98.19 143 LEU A O 1
ATOM 1128 N N . ASP A 1 144 ? 8.25 8.961 17.547 1 96.19 144 ASP A N 1
ATOM 1129 C CA . ASP A 1 144 ? 8.844 8.805 18.875 1 96.19 144 ASP A CA 1
ATOM 1130 C C . ASP A 1 144 ? 7.977 7.914 19.766 1 96.19 144 ASP A C 1
ATOM 1132 O O . ASP A 1 144 ? 8.492 7.039 20.469 1 96.19 144 ASP A O 1
ATOM 1136 N N . ALA A 1 145 ? 6.719 8.133 19.703 1 96 145 ALA A N 1
ATOM 1137 C CA . ALA A 1 145 ? 5.781 7.391 20.547 1 96 145 ALA A CA 1
ATOM 1138 C C . ALA A 1 145 ? 5.77 5.91 20.172 1 96 145 ALA A C 1
ATOM 1140 O O . ALA A 1 145 ? 5.441 5.055 21 1 96 145 ALA A O 1
ATOM 1141 N N . ALA A 1 146 ? 6.078 5.605 18.922 1 94.81 146 ALA A N 1
ATOM 1142 C CA . ALA A 1 146 ? 6.109 4.227 18.438 1 94.81 146 ALA A CA 1
ATOM 1143 C C . ALA A 1 146 ? 7.383 3.518 18.891 1 94.81 146 ALA A C 1
ATOM 1145 O O . ALA A 1 146 ? 7.586 2.342 18.578 1 94.81 146 ALA A O 1
ATOM 1146 N N . GLY A 1 147 ? 8.242 4.18 19.578 1 93.12 147 GLY A N 1
ATOM 1147 C CA . GLY A 1 147 ? 9.469 3.596 20.094 1 93.12 147 GLY A CA 1
ATOM 1148 C C . GLY A 1 147 ? 10.594 3.572 19.078 1 93.12 147 GLY A C 1
ATOM 1149 O O . GLY A 1 147 ? 11.555 2.822 19.219 1 93.12 147 GLY A O 1
ATOM 1150 N N . LEU A 1 148 ? 10.32 4.316 18.016 1 91.44 148 LEU A N 1
ATOM 1151 C CA . LEU A 1 148 ? 11.359 4.426 17 1 91.44 148 LEU A CA 1
ATOM 1152 C C . LEU A 1 148 ? 12.352 5.531 17.344 1 91.44 148 LEU A C 1
ATOM 1154 O O . LEU A 1 148 ? 11.953 6.609 17.797 1 91.44 148 LEU A O 1
ATOM 1158 N N . THR A 1 149 ? 13.539 5.25 17.391 1 83.69 149 THR A N 1
ATOM 1159 C CA . THR A 1 149 ? 14.555 6.211 17.797 1 83.69 149 THR A CA 1
ATOM 1160 C C . THR A 1 149 ? 15.406 6.637 16.594 1 83.69 149 THR A C 1
ATOM 1162 O O . THR A 1 149 ? 15.836 5.797 15.805 1 83.69 149 THR A O 1
ATOM 1165 N N . ALA A 1 150 ? 15.5 7.961 16.516 1 77.81 150 ALA A N 1
ATOM 1166 C CA . ALA A 1 150 ? 16.344 8.516 15.453 1 77.81 150 ALA A CA 1
ATOM 1167 C C . ALA A 1 150 ? 17.812 8.25 15.719 1 77.81 150 ALA A C 1
ATOM 1169 O O . ALA A 1 150 ? 18.234 8.125 16.875 1 77.81 150 ALA A O 1
ATOM 1170 N N . MET B 1 1 ? -38.688 8.273 9.469 1 34 1 MET B N 1
ATOM 1171 C CA . MET B 1 1 ? -37.25 8.188 9.766 1 34 1 MET B CA 1
ATOM 1172 C C . MET B 1 1 ? -36.562 7.168 8.859 1 34 1 MET B C 1
ATOM 1174 O O . MET B 1 1 ? -36.75 5.961 9.016 1 34 1 MET B O 1
ATOM 1178 N N . SER B 1 2 ? -36.438 7.473 7.527 1 33.56 2 SER B N 1
ATOM 1179 C CA . SER B 1 2 ? -35.781 6.602 6.551 1 33.56 2 SER B CA 1
ATOM 1180 C C . SER B 1 2 ? -34.406 6.199 7.012 1 33.56 2 SER B C 1
ATOM 1182 O O . SER B 1 2 ? -33.562 7.055 7.297 1 33.56 2 SER B O 1
ATOM 1184 N N . ALA B 1 3 ? -34.25 5.176 7.758 1 40.5 3 ALA B N 1
ATOM 1185 C CA . ALA B 1 3 ? -32.969 4.664 8.281 1 40.5 3 ALA B CA 1
ATOM 1186 C C . ALA B 1 3 ? -31.891 4.695 7.207 1 40.5 3 ALA B C 1
ATOM 1188 O O . ALA B 1 3 ? -32.094 4.203 6.094 1 40.5 3 ALA B O 1
ATOM 1189 N N . SER B 1 4 ? -31.078 5.727 6.965 1 43 4 SER B N 1
ATOM 1190 C CA . SER B 1 4 ? -29.938 5.73 6.043 1 43 4 SER B CA 1
ATOM 1191 C C . SER B 1 4 ? -29.234 4.379 6.023 1 43 4 SER B C 1
ATOM 1193 O O . SER B 1 4 ? -28.641 3.973 7.02 1 43 4 SER B O 1
ATOM 1195 N N . VAL B 1 5 ? -29.719 3.398 5.34 1 44.69 5 VAL B N 1
ATOM 1196 C CA . VAL B 1 5 ? -29.094 2.09 5.191 1 44.69 5 VAL B CA 1
ATOM 1197 C C . VAL B 1 5 ? -27.641 2.262 4.777 1 44.69 5 VAL B C 1
ATOM 1199 O O . VAL B 1 5 ? -27.344 2.848 3.734 1 44.69 5 VAL B O 1
ATOM 1202 N N . VAL B 1 6 ? -26.703 2.551 5.645 1 53.44 6 VAL B N 1
ATOM 1203 C CA . VAL B 1 6 ? -25.297 2.447 5.285 1 53.44 6 VAL B CA 1
ATOM 1204 C C . VAL B 1 6 ? -25.094 1.282 4.32 1 53.44 6 VAL B C 1
ATOM 1206 O O . VAL B 1 6 ? -25.484 0.15 4.613 1 53.44 6 VAL B O 1
ATOM 1209 N N . PRO B 1 7 ? -24.844 1.547 2.979 1 62.62 7 PRO B N 1
ATOM 1210 C CA . PRO B 1 7 ? -24.672 0.435 2.043 1 62.62 7 PRO B CA 1
ATOM 1211 C C . PRO B 1 7 ? -23.812 -0.694 2.623 1 62.62 7 PRO B C 1
ATOM 1213 O O . PRO B 1 7 ? -22.875 -0.437 3.381 1 62.62 7 PRO B O 1
ATOM 1216 N N . ALA B 1 8 ? -24.312 -1.861 2.59 1 83.81 8 ALA B N 1
ATOM 1217 C CA . ALA B 1 8 ? -23.703 -3.092 3.094 1 83.81 8 ALA B CA 1
ATOM 1218 C C . ALA B 1 8 ? -22.281 -3.244 2.59 1 83.81 8 ALA B C 1
ATOM 1220 O O . ALA B 1 8 ? -21.969 -2.854 1.462 1 83.81 8 ALA B O 1
ATOM 1221 N N . CYS B 1 9 ? -21.203 -3.291 3.33 1 94.56 9 CYS B N 1
ATOM 1222 C CA . CYS B 1 9 ? -19.797 -3.518 3.016 1 94.56 9 CYS B CA 1
ATOM 1223 C C . CYS B 1 9 ? -19.594 -4.883 2.367 1 94.56 9 CYS B C 1
ATOM 1225 O O . CYS B 1 9 ? -19.859 -5.914 2.99 1 94.56 9 CYS B O 1
ATOM 1227 N N . GLU B 1 10 ? -19.172 -4.891 1.104 1 95.25 10 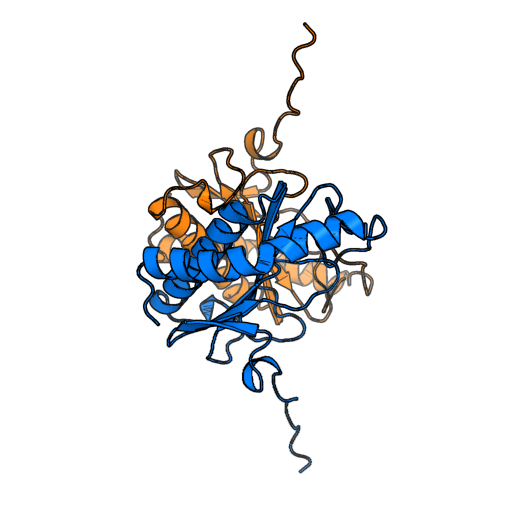GLU B N 1
ATOM 1228 C CA . GLU B 1 10 ? -19.031 -6.125 0.335 1 95.25 10 GLU B CA 1
ATOM 1229 C C . GLU B 1 10 ? -18.016 -7.066 0.979 1 95.25 10 GLU B C 1
ATOM 1231 O O . GLU B 1 10 ? -18.125 -8.289 0.851 1 95.25 10 GLU B O 1
ATOM 1236 N N . LEU B 1 11 ? -17.047 -6.547 1.713 1 97.31 11 LEU B N 1
ATOM 1237 C CA . LEU B 1 11 ? -16.016 -7.383 2.334 1 97.31 11 LEU B CA 1
ATOM 1238 C C . LEU B 1 11 ? -16.5 -7.926 3.676 1 97.31 11 LEU B C 1
ATOM 1240 O O . LEU B 1 11 ? -15.922 -8.867 4.211 1 97.31 11 LEU B O 1
ATOM 1244 N N . CYS B 1 12 ? -17.484 -7.336 4.238 1 96.81 12 CYS B N 1
ATOM 1245 C CA . CYS B 1 12 ? -18.141 -7.914 5.406 1 96.81 12 CYS B CA 1
ATOM 1246 C C . CYS B 1 12 ? -19.109 -9.031 4.992 1 96.81 12 CYS B C 1
ATOM 1248 O O . CYS B 1 12 ? -19.25 -10.016 5.715 1 96.81 12 CYS B O 1
ATOM 1250 N N . ALA B 1 13 ? -19.703 -8.828 3.854 1 95.56 13 ALA B N 1
ATOM 1251 C CA . ALA B 1 13 ? -20.812 -9.695 3.432 1 95.56 13 ALA B CA 1
ATOM 1252 C C . ALA B 1 13 ? -20.281 -10.93 2.715 1 95.56 13 ALA B C 1
ATOM 1254 O O . ALA B 1 13 ? -20.953 -11.969 2.676 1 95.56 13 ALA B O 1
ATOM 1255 N N . GLY B 1 14 ? -19.125 -10.828 2.143 1 95.56 14 GLY B N 1
ATOM 1256 C CA . GLY B 1 14 ? -18.578 -11.922 1.354 1 95.56 14 GLY B CA 1
ATOM 1257 C C . GLY B 1 14 ? -17.094 -12.125 1.567 1 95.56 14 GLY B C 1
ATOM 1258 O O . GLY B 1 14 ? -16.453 -11.367 2.301 1 95.56 14 GLY B O 1
ATOM 1259 N N . ASP B 1 15 ? -16.562 -13.102 0.893 1 97.31 15 ASP B N 1
ATOM 1260 C CA . ASP B 1 15 ? -15.18 -13.508 1.122 1 97.31 15 ASP B CA 1
ATOM 1261 C C . ASP B 1 15 ? -14.203 -12.57 0.422 1 97.31 15 ASP B C 1
ATOM 1263 O O . ASP B 1 15 ? -13.055 -12.438 0.837 1 97.31 15 ASP B O 1
ATOM 1267 N N . GLY B 1 16 ? -14.703 -11.938 -0.64 1 97.56 16 GLY B N 1
ATOM 1268 C CA . GLY B 1 16 ? -13.859 -11.023 -1.392 1 97.56 16 GLY B CA 1
ATOM 1269 C C . GLY B 1 16 ? -12.977 -11.727 -2.406 1 97.56 16 GLY B C 1
ATOM 1270 O O . GLY B 1 16 ? -12.117 -11.094 -3.023 1 97.56 16 GLY B O 1
ATOM 1271 N N . GLY B 1 17 ? -13.086 -13.047 -2.637 1 98.25 17 GLY B N 1
ATOM 1272 C CA . GLY B 1 17 ? -12.312 -13.906 -3.521 1 98.25 17 GLY B CA 1
ATOM 1273 C C . GLY B 1 17 ? -12.281 -15.352 -3.066 1 98.25 17 GLY B C 1
ATOM 1274 O O . GLY B 1 17 ? -13.047 -15.75 -2.182 1 98.25 17 GLY B O 1
ATOM 1275 N N . GLU B 1 18 ? -11.461 -16.141 -3.713 1 98.62 18 GLU B N 1
ATOM 1276 C CA . GLU B 1 18 ? -11.234 -17.5 -3.27 1 98.62 18 GLU B CA 1
ATOM 1277 C C . GLU B 1 18 ? -10.383 -17.547 -2.004 1 98.62 18 GLU B C 1
ATOM 1279 O O . GLU B 1 18 ? -9.211 -17.156 -2.023 1 98.62 18 GLU B O 1
ATOM 1284 N N . VAL B 1 19 ? -10.938 -18.047 -0.955 1 98.69 19 VAL B N 1
ATOM 1285 C CA . VAL B 1 19 ? -10.219 -18.078 0.314 1 98.69 19 VAL B CA 1
ATOM 1286 C C . VAL B 1 19 ? -9.086 -19.109 0.25 1 98.69 19 VAL B C 1
ATOM 1288 O O . VAL B 1 19 ? -9.336 -20.297 0.019 1 98.69 19 VAL B O 1
ATOM 1291 N N . LEU B 1 20 ? -7.906 -18.625 0.412 1 98.56 20 LEU B N 1
ATOM 1292 C CA . LEU B 1 20 ? -6.738 -19.5 0.425 1 98.56 20 LEU B CA 1
ATOM 1293 C C . LEU B 1 20 ? -6.379 -19.906 1.85 1 98.56 20 LEU B C 1
ATOM 1295 O O . LEU B 1 20 ? -5.816 -20.984 2.068 1 98.56 20 LEU B O 1
ATOM 1299 N N . TRP B 1 21 ? -6.602 -19.031 2.773 1 97.69 21 TRP B N 1
ATOM 1300 C CA . TRP B 1 21 ? -6.137 -19.203 4.148 1 97.69 21 TRP B CA 1
ATOM 1301 C C . TRP B 1 21 ? -6.914 -18.297 5.098 1 97.69 21 TRP B C 1
ATOM 1303 O O . TRP B 1 21 ? -7.293 -17.188 4.734 1 97.69 21 TRP B O 1
ATOM 1313 N N . GLN B 1 22 ? -7.164 -18.766 6.328 1 96.31 22 GLN B N 1
ATOM 1314 C CA . GLN B 1 22 ? -7.957 -18.016 7.301 1 96.31 22 GLN B CA 1
ATOM 1315 C C . GLN B 1 22 ? -7.219 -17.891 8.633 1 96.31 22 GLN B C 1
ATOM 1317 O O . GLN B 1 22 ? -6.594 -18.844 9.094 1 96.31 22 GLN B O 1
ATOM 1322 N N . HIS B 1 23 ? -7.242 -16.734 9.117 1 96.38 23 HIS B N 1
ATOM 1323 C CA . HIS B 1 23 ? -6.785 -16.391 10.461 1 96.38 23 HIS B CA 1
ATOM 1324 C C . HIS B 1 23 ? -7.914 -15.766 11.281 1 96.38 23 HIS B C 1
ATOM 1326 O O . HIS B 1 23 ? -8.914 -15.305 10.719 1 96.38 23 HIS B O 1
ATOM 1332 N N . PRO B 1 24 ? -7.883 -15.805 12.609 1 95.69 24 PRO B N 1
ATOM 1333 C CA . PRO B 1 24 ? -8.938 -15.172 13.414 1 95.69 24 PRO B CA 1
ATOM 1334 C C . PRO B 1 24 ? -9.102 -13.688 13.102 1 95.69 24 PRO B C 1
ATOM 1336 O O . PRO B 1 24 ? -10.195 -13.141 13.234 1 95.69 24 PRO B O 1
ATOM 1339 N N . VAL B 1 25 ? -8.094 -13.008 12.625 1 96.75 25 VAL B N 1
ATOM 1340 C CA . VAL B 1 25 ? -8.109 -11.555 12.461 1 96.75 25 VAL B CA 1
ATOM 1341 C C . VAL B 1 25 ? -8.344 -11.211 10.992 1 96.75 25 VAL B C 1
ATOM 1343 O O . VAL B 1 25 ? -8.836 -10.125 10.672 1 96.75 25 VAL B O 1
ATOM 1346 N N . PHE B 1 26 ? -7.98 -12.062 10.078 1 98.25 26 PHE B N 1
ATOM 1347 C CA . PHE B 1 26 ? -8.031 -11.75 8.656 1 98.25 26 PHE B CA 1
ATOM 1348 C C . PHE B 1 26 ? -8.133 -13.023 7.828 1 98.25 26 PHE B C 1
ATOM 1350 O O . PHE B 1 26 ? -8.008 -14.133 8.359 1 98.25 26 PHE B O 1
ATOM 1357 N N . ARG B 1 27 ? -8.367 -12.789 6.582 1 98.62 27 ARG B N 1
ATOM 1358 C CA . ARG B 1 27 ? -8.289 -13.875 5.609 1 98.62 27 ARG B CA 1
ATOM 1359 C C . ARG B 1 27 ? -7.457 -13.469 4.398 1 98.62 27 ARG B C 1
ATOM 1361 O O . ARG B 1 27 ? -7.305 -12.273 4.113 1 98.62 27 ARG B O 1
ATOM 1368 N N . VAL B 1 28 ? -6.875 -14.492 3.744 1 98.88 28 VAL B N 1
ATOM 1369 C CA . VAL B 1 28 ? -6.129 -14.305 2.502 1 98.88 28 VAL B CA 1
ATOM 1370 C C . VAL B 1 28 ? -6.902 -14.93 1.339 1 98.88 28 VAL B C 1
ATOM 1372 O O . VAL B 1 28 ? -7.305 -16.094 1.401 1 98.88 28 VAL B O 1
ATOM 1375 N N . VAL B 1 29 ? -7.105 -14.156 0.297 1 98.94 29 VAL B N 1
ATOM 1376 C CA . VAL B 1 29 ? -7.906 -14.656 -0.812 1 98.94 29 VAL B CA 1
ATOM 1377 C C . VAL B 1 29 ? -7.152 -14.461 -2.127 1 98.94 29 VAL B C 1
ATOM 1379 O O . VAL B 1 29 ? -6.297 -13.578 -2.232 1 98.94 29 VAL B O 1
ATOM 1382 N N . LEU B 1 30 ? -7.371 -15.281 -3.059 1 98.88 30 LEU B N 1
ATOM 1383 C CA . LEU B 1 30 ? -6.996 -15.102 -4.457 1 98.88 30 LEU B CA 1
ATOM 1384 C C . LEU B 1 30 ? -8.117 -14.414 -5.234 1 98.88 30 LEU B C 1
ATOM 1386 O O . LEU B 1 30 ? -9.258 -14.891 -5.238 1 98.88 30 LEU B O 1
ATOM 1390 N N . VAL B 1 31 ? -7.824 -13.312 -5.816 1 98.31 31 VAL B N 1
ATOM 1391 C CA . VAL B 1 31 ? -8.812 -12.508 -6.531 1 98.31 31 VAL B CA 1
ATOM 1392 C C . VAL B 1 31 ? -8.883 -12.953 -7.988 1 98.31 31 VAL B C 1
ATOM 1394 O O . VAL B 1 31 ? -7.848 -13.172 -8.625 1 98.31 31 VAL B O 1
ATOM 1397 N N . ASP B 1 32 ? -10.039 -13.094 -8.484 1 95.31 32 ASP B N 1
ATOM 1398 C CA . ASP B 1 32 ? -10.227 -13.453 -9.891 1 95.31 32 ASP B CA 1
ATOM 1399 C C . ASP B 1 32 ? -10.227 -12.203 -10.773 1 95.31 32 ASP B C 1
ATOM 1401 O O . ASP B 1 32 ? -11.281 -11.773 -11.242 1 95.31 32 ASP B O 1
ATOM 1405 N N . GLU B 1 33 ? -9.148 -11.688 -10.984 1 95.38 33 GLU B N 1
ATOM 1406 C CA . GLU B 1 33 ? -8.945 -10.555 -11.891 1 95.38 33 GLU B CA 1
ATOM 1407 C C . GLU B 1 33 ? -8.32 -11.008 -13.203 1 95.38 33 GLU B C 1
ATOM 1409 O O . GLU B 1 33 ? -7.16 -11.414 -13.242 1 95.38 33 GLU B O 1
ATOM 1414 N N . ALA B 1 34 ? -8.961 -10.914 -14.266 1 94.69 34 ALA B N 1
ATOM 1415 C CA . ALA B 1 34 ? -8.633 -11.547 -15.539 1 94.69 34 ALA B CA 1
ATOM 1416 C C . ALA B 1 34 ? -7.215 -11.18 -15.984 1 94.69 34 ALA B C 1
ATOM 1418 O O . ALA B 1 34 ? -6.473 -12.031 -16.484 1 94.69 34 ALA B O 1
ATOM 1419 N N . ASP B 1 35 ? -6.805 -9.945 -15.82 1 96.88 35 ASP B N 1
ATOM 1420 C CA . ASP B 1 35 ? -5.543 -9.477 -16.391 1 96.88 35 ASP B CA 1
ATOM 1421 C C . ASP B 1 35 ? -4.406 -9.586 -15.375 1 96.88 35 ASP B C 1
ATOM 1423 O O . ASP B 1 35 ? -3.256 -9.281 -15.688 1 96.88 35 ASP B O 1
ATOM 1427 N N . TYR B 1 36 ? -4.711 -10.102 -14.195 1 98.25 36 TYR B N 1
ATOM 1428 C CA . TYR B 1 36 ? -3.695 -10.109 -13.148 1 98.25 36 TYR B CA 1
ATOM 1429 C C . TYR B 1 36 ? -3.756 -11.406 -12.344 1 98.25 36 TYR B C 1
ATOM 1431 O O . TYR B 1 36 ? -3.988 -11.383 -11.133 1 98.25 36 TYR B O 1
ATOM 1439 N N . PRO B 1 37 ? -3.447 -12.578 -13.062 1 98.62 37 PRO B N 1
ATOM 1440 C CA . PRO B 1 37 ? -3.344 -13.82 -12.297 1 98.62 37 PRO B CA 1
ATOM 1441 C C . PRO B 1 37 ? -2.326 -13.734 -11.156 1 98.62 37 PRO B C 1
ATOM 1443 O O . PRO B 1 37 ? -1.229 -13.203 -11.352 1 98.62 37 PRO B O 1
ATOM 1446 N N . GLY B 1 38 ? -2.768 -14.18 -9.977 1 98.88 38 GLY B N 1
ATOM 1447 C CA . GLY B 1 38 ? -1.9 -14.141 -8.805 1 98.88 38 GLY B CA 1
ATOM 1448 C C . GLY B 1 38 ? -2.209 -12.992 -7.867 1 98.88 38 GLY B C 1
ATOM 1449 O O . GLY B 1 38 ? -1.623 -12.898 -6.785 1 98.88 38 GLY B O 1
ATOM 1450 N N . PHE B 1 39 ? -3.164 -12.109 -8.281 1 98.94 39 PHE B N 1
ATOM 1451 C CA . PHE B 1 39 ? -3.625 -11.016 -7.426 1 98.94 39 PHE B CA 1
ATOM 1452 C C . PHE B 1 39 ? -4.27 -11.562 -6.156 1 98.94 39 PHE B C 1
ATOM 1454 O O . PHE B 1 39 ? -5.289 -1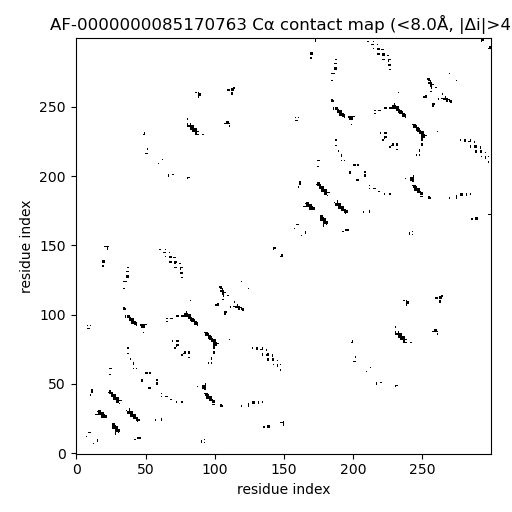2.25 -6.215 1 98.94 39 PHE B O 1
ATOM 1461 N N . CYS B 1 40 ? -3.672 -11.242 -5.02 1 98.94 40 CYS B N 1
ATOM 1462 C CA . CYS B 1 40 ? -4.203 -11.672 -3.729 1 98.94 40 CYS B CA 1
ATOM 1463 C C . CYS B 1 40 ? -4.637 -10.469 -2.895 1 98.94 40 CYS B C 1
ATOM 1465 O O . CYS B 1 40 ? -4.25 -9.336 -3.182 1 98.94 40 CYS B O 1
ATOM 1467 N N . ARG B 1 41 ? -5.469 -10.773 -1.911 1 98.94 41 ARG B N 1
ATOM 1468 C CA . ARG B 1 41 ? -5.812 -9.797 -0.887 1 98.94 41 ARG B CA 1
ATOM 1469 C C . ARG B 1 41 ? -5.629 -10.375 0.511 1 98.94 41 ARG B C 1
ATOM 1471 O O . ARG B 1 41 ? -5.828 -11.578 0.722 1 98.94 41 ARG B O 1
ATOM 1478 N N . VAL B 1 42 ? -5.188 -9.617 1.411 1 98.94 42 VAL B N 1
ATOM 1479 C CA . VAL B 1 42 ? -5.297 -9.852 2.848 1 98.94 42 VAL B CA 1
ATOM 1480 C C . VAL B 1 42 ? -6.371 -8.945 3.441 1 98.94 42 VAL B C 1
ATOM 1482 O O . VAL B 1 42 ? -6.227 -7.719 3.439 1 98.94 42 VAL B O 1
ATOM 1485 N N . ILE B 1 43 ? -7.449 -9.523 3.986 1 98.81 43 ILE B N 1
ATOM 1486 C CA . ILE B 1 43 ? -8.656 -8.773 4.316 1 98.81 43 ILE B CA 1
ATOM 1487 C C . ILE B 1 43 ? -8.961 -8.906 5.805 1 98.81 43 ILE B C 1
ATOM 1489 O O . ILE B 1 43 ? -9.125 -10.016 6.312 1 98.81 43 ILE B O 1
ATOM 1493 N N . CYS B 1 44 ? -8.984 -7.754 6.449 1 98.69 44 CYS B N 1
ATOM 1494 C CA . CYS B 1 44 ? -9.367 -7.754 7.855 1 98.69 44 CYS B CA 1
ATOM 1495 C C . CYS B 1 44 ? -10.781 -8.289 8.039 1 98.69 44 CYS B C 1
ATOM 1497 O O . CYS B 1 44 ? -11.672 -7.984 7.246 1 98.69 44 CYS B O 1
ATOM 1499 N N . HIS B 1 45 ? -11.047 -9.07 9.109 1 97.75 45 HIS B N 1
ATOM 1500 C CA . HIS B 1 45 ? -12.398 -9.531 9.383 1 97.75 45 HIS B CA 1
ATOM 1501 C C . HIS B 1 45 ? -13.266 -8.398 9.938 1 97.75 45 HIS B C 1
ATOM 1503 O O . HIS B 1 45 ? -14.406 -8.219 9.5 1 97.75 45 HIS B O 1
ATOM 1509 N N . GLU B 1 46 ? -12.719 -7.723 10.93 1 97.19 46 GLU B N 1
ATOM 1510 C CA . GLU B 1 46 ? -13.445 -6.59 11.484 1 97.19 46 GLU B CA 1
ATOM 1511 C C . GLU B 1 46 ? -13.57 -5.461 10.469 1 97.19 46 GLU B C 1
ATOM 1513 O O . GLU B 1 46 ? -12.617 -5.152 9.75 1 97.19 46 GLU B O 1
ATOM 1518 N N . HIS B 1 47 ? -14.711 -4.848 10.469 1 97.69 47 HIS B N 1
ATOM 1519 C CA . HIS B 1 47 ? -14.922 -3.697 9.602 1 97.69 47 HIS B CA 1
ATOM 1520 C C . HIS B 1 47 ? -14.305 -2.436 10.188 1 97.69 47 HIS B C 1
ATOM 1522 O O . HIS B 1 47 ? -14.969 -1.685 10.898 1 97.69 47 HIS B O 1
ATOM 1528 N N . VAL B 1 48 ? -13.047 -2.215 9.844 1 98.25 48 VAL B N 1
ATOM 1529 C CA . VAL B 1 48 ? -12.344 -1 10.234 1 98.25 48 VAL B CA 1
ATOM 1530 C C . VAL B 1 48 ? -11.805 -0.29 9 1 98.25 48 VAL B C 1
ATOM 1532 O O . VAL B 1 48 ? -11.586 -0.92 7.961 1 98.25 48 VAL B O 1
ATOM 1535 N N . LYS B 1 49 ? -11.555 0.95 9.141 1 98.38 49 LYS B N 1
ATOM 1536 C CA . LYS B 1 49 ? -11.297 1.808 7.988 1 98.38 49 LYS B CA 1
ATOM 1537 C C . LYS B 1 49 ? -9.797 1.954 7.734 1 98.38 49 LYS B C 1
ATOM 1539 O O . LYS B 1 49 ? -9.359 1.983 6.586 1 98.38 49 LYS B O 1
ATOM 1544 N N . GLU B 1 50 ? -9.023 2.121 8.805 1 98.88 50 GLU B N 1
ATOM 1545 C CA . GLU B 1 50 ? -7.586 2.381 8.727 1 98.88 50 GLU B CA 1
ATOM 1546 C C . GLU B 1 50 ? -6.793 1.303 9.461 1 98.88 50 GLU B C 1
ATOM 1548 O O . GLU B 1 50 ? -7.289 0.697 10.414 1 98.88 50 GLU B O 1
ATOM 1553 N N . MET B 1 51 ? -5.547 1.086 9.023 1 98.75 51 MET B N 1
ATOM 1554 C CA . MET B 1 51 ? -4.676 0.171 9.758 1 98.75 51 MET B CA 1
ATOM 1555 C C . MET B 1 51 ? -4.559 0.587 11.219 1 98.75 51 MET B C 1
ATOM 1557 O O . MET B 1 51 ? -4.543 -0.262 12.109 1 98.75 51 MET B O 1
ATOM 1561 N N . THR B 1 52 ? -4.52 1.903 11.453 1 98.75 52 THR B N 1
ATOM 1562 C CA . THR B 1 52 ? -4.324 2.4 12.812 1 98.75 52 THR B CA 1
ATOM 1563 C C . THR B 1 52 ? -5.629 2.348 13.602 1 98.75 52 THR B C 1
ATOM 1565 O O . THR B 1 52 ? -5.684 2.783 14.758 1 98.75 52 THR B O 1
ATOM 1568 N N . ASP B 1 53 ? -6.707 1.839 13.055 1 98.69 53 ASP B N 1
ATOM 1569 C CA . ASP B 1 53 ? -7.891 1.47 13.828 1 98.69 53 ASP B CA 1
ATOM 1570 C C . ASP B 1 53 ? -7.688 0.134 14.539 1 98.69 53 ASP B C 1
ATOM 1572 O O . ASP B 1 53 ? -8.438 -0.204 15.461 1 98.69 53 ASP B O 1
ATOM 1576 N N . LEU B 1 54 ? -6.727 -0.675 14.055 1 98.06 54 LEU B N 1
ATOM 1577 C CA . LEU B 1 54 ? -6.41 -1.974 14.633 1 98.06 54 LEU B CA 1
ATOM 1578 C C . LEU B 1 54 ? -5.449 -1.82 15.812 1 98.06 54 LEU B C 1
ATOM 1580 O O . LEU B 1 54 ? -4.617 -0.912 15.82 1 98.06 54 LEU B O 1
ATOM 1584 N N . ALA B 1 55 ? -5.562 -2.762 16.75 1 96.94 55 ALA B N 1
ATOM 1585 C CA . ALA B 1 55 ? -4.559 -2.832 17.812 1 96.94 55 ALA B CA 1
ATOM 1586 C C . ALA B 1 55 ? -3.18 -3.145 17.234 1 96.94 55 ALA B C 1
ATOM 1588 O O . ALA B 1 55 ? -3.066 -3.83 16.219 1 96.94 55 ALA B O 1
ATOM 1589 N N . PRO B 1 56 ? -2.121 -2.648 17.875 1 95.69 56 PRO B N 1
ATOM 1590 C CA . PRO B 1 56 ? -0.768 -2.84 17.359 1 95.69 56 PRO B CA 1
ATOM 1591 C C . PRO B 1 56 ? -0.455 -4.301 17.047 1 95.69 56 PRO B C 1
ATOM 1593 O O . PRO B 1 56 ? 0.148 -4.602 16.016 1 95.69 56 PRO B O 1
ATOM 1596 N N . ALA B 1 57 ? -0.888 -5.172 17.891 1 94.94 57 ALA B N 1
ATOM 1597 C CA . ALA B 1 57 ? -0.604 -6.586 17.656 1 94.94 57 ALA B CA 1
ATOM 1598 C C . ALA B 1 57 ? -1.313 -7.098 16.406 1 94.94 57 ALA B C 1
ATOM 1600 O O . ALA B 1 57 ? -0.755 -7.898 15.656 1 94.94 57 ALA B O 1
ATOM 1601 N N . GLN B 1 58 ? -2.537 -6.676 16.172 1 95.69 58 GLN B N 1
ATOM 1602 C CA . GLN B 1 58 ? -3.303 -7.082 15 1 95.69 58 GLN B CA 1
ATOM 1603 C C . GLN B 1 58 ? -2.697 -6.504 13.719 1 95.69 58 GLN B C 1
ATOM 1605 O O . GLN B 1 58 ? -2.643 -7.184 12.695 1 95.69 58 GLN B O 1
ATOM 1610 N N . ARG B 1 59 ? -2.17 -5.266 13.781 1 95.81 59 ARG B N 1
ATOM 1611 C CA . ARG B 1 59 ? -1.491 -4.633 12.648 1 95.81 59 ARG B CA 1
ATOM 1612 C C . ARG B 1 59 ? -0.263 -5.434 12.234 1 95.81 59 ARG B C 1
ATOM 1614 O O . ARG B 1 59 ? -0.03 -5.645 11.039 1 95.81 59 ARG B O 1
ATOM 1621 N N . THR B 1 60 ? 0.42 -5.801 13.25 1 95.56 60 THR B N 1
ATOM 1622 C CA . THR B 1 60 ? 1.642 -6.555 12.992 1 95.56 60 THR B CA 1
ATOM 1623 C C . THR B 1 60 ? 1.32 -7.902 12.352 1 95.56 60 THR B C 1
ATOM 1625 O O . THR B 1 60 ? 1.976 -8.305 11.391 1 95.56 60 THR B O 1
ATOM 1628 N N . LEU B 1 61 ? 0.304 -8.578 12.891 1 95.88 61 LEU B N 1
ATOM 1629 C CA . LEU B 1 61 ? -0.108 -9.859 12.328 1 95.88 61 LEU B CA 1
ATOM 1630 C C . LEU B 1 61 ? -0.507 -9.711 10.867 1 95.88 61 LEU B C 1
ATOM 1632 O O . LEU B 1 61 ? -0.088 -10.5 10.016 1 95.88 61 LEU B O 1
ATOM 1636 N N . MET B 1 62 ? -1.282 -8.742 10.609 1 97.62 62 MET B N 1
ATOM 1637 C CA . MET B 1 62 ? -1.758 -8.531 9.242 1 97.62 62 MET B CA 1
ATOM 1638 C C . MET B 1 62 ? -0.599 -8.195 8.312 1 97.62 62 MET B C 1
ATOM 1640 O O . MET B 1 62 ? -0.526 -8.711 7.195 1 97.62 62 MET B O 1
ATOM 1644 N N . ALA B 1 63 ? 0.304 -7.316 8.789 1 98.25 63 ALA B N 1
ATOM 1645 C CA . ALA B 1 63 ? 1.471 -6.98 7.98 1 98.25 63 ALA B CA 1
ATOM 1646 C C . ALA B 1 63 ? 2.309 -8.219 7.68 1 98.25 63 ALA B C 1
ATOM 1648 O O . ALA B 1 63 ? 2.76 -8.414 6.547 1 98.25 63 ALA B O 1
ATOM 1649 N N . ASN B 1 64 ? 2.506 -9.062 8.648 1 98 64 ASN B N 1
ATOM 1650 C CA . ASN B 1 64 ? 3.256 -10.297 8.445 1 98 64 ASN B CA 1
ATOM 1651 C C . ASN B 1 64 ? 2.604 -11.188 7.391 1 98 64 ASN B C 1
ATOM 1653 O O . ASN B 1 64 ? 3.295 -11.867 6.629 1 98 64 ASN B O 1
ATOM 1657 N N . ALA B 1 65 ? 1.291 -11.211 7.422 1 98.75 65 ALA B N 1
ATOM 1658 C CA . ALA B 1 65 ? 0.582 -11.969 6.387 1 98.75 65 ALA B CA 1
ATOM 1659 C C . ALA B 1 65 ? 0.853 -11.383 5.004 1 98.75 65 ALA B C 1
ATOM 1661 O O . ALA B 1 65 ? 1.063 -12.125 4.043 1 98.75 65 ALA B O 1
ATOM 1662 N N . VAL B 1 66 ? 0.836 -10.086 4.887 1 98.88 66 VAL B N 1
ATOM 1663 C CA . VAL B 1 66 ? 1.104 -9.414 3.621 1 98.88 66 VAL B CA 1
ATOM 1664 C C . VAL B 1 66 ? 2.496 -9.789 3.121 1 98.88 66 VAL B C 1
ATOM 1666 O O . VAL B 1 66 ? 2.672 -10.117 1.945 1 98.88 66 VAL B O 1
ATOM 1669 N N . TRP B 1 67 ? 3.533 -9.797 4.043 1 98.75 67 TRP B N 1
ATOM 1670 C CA . TRP B 1 67 ? 4.891 -10.172 3.662 1 98.75 67 TRP B CA 1
ATOM 1671 C C . TRP B 1 67 ? 4.945 -11.625 3.205 1 98.75 67 TRP B C 1
ATOM 1673 O O . TRP B 1 67 ? 5.645 -11.961 2.244 1 98.75 67 TRP B O 1
ATOM 1683 N N . ALA B 1 68 ? 4.227 -12.469 3.902 1 98.75 68 ALA B N 1
ATOM 1684 C CA . ALA B 1 68 ? 4.203 -13.883 3.541 1 98.75 68 ALA B CA 1
ATOM 1685 C C . ALA B 1 68 ? 3.623 -14.086 2.143 1 98.75 68 ALA B C 1
ATOM 1687 O O . ALA B 1 68 ? 4.141 -14.883 1.358 1 98.75 68 ALA B O 1
ATOM 1688 N N . VAL B 1 69 ? 2.549 -13.375 1.866 1 98.94 69 VAL B N 1
ATOM 1689 C CA . VAL B 1 69 ? 1.938 -13.469 0.544 1 98.94 69 VAL B CA 1
ATOM 1690 C C . VAL B 1 69 ? 2.896 -12.914 -0.509 1 98.94 69 VAL B C 1
ATOM 1692 O O . VAL B 1 69 ? 3.041 -13.492 -1.589 1 98.94 69 VAL B O 1
ATOM 1695 N N . GLU B 1 70 ? 3.537 -11.773 -0.219 1 98.94 70 GLU B N 1
ATOM 1696 C CA . GLU B 1 70 ? 4.559 -11.25 -1.119 1 98.94 70 GLU B CA 1
ATOM 1697 C C . GLU B 1 70 ? 5.625 -12.297 -1.422 1 98.94 70 GLU B C 1
ATOM 1699 O O . GLU B 1 70 ? 5.992 -12.5 -2.58 1 98.94 70 GLU B O 1
ATOM 1704 N N . ALA B 1 71 ? 6.102 -12.953 -0.405 1 98.94 71 ALA B N 1
ATOM 1705 C CA . ALA B 1 71 ? 7.133 -13.977 -0.566 1 98.94 71 ALA B CA 1
ATOM 1706 C C . ALA B 1 71 ? 6.641 -15.109 -1.46 1 98.94 71 ALA B C 1
ATOM 1708 O O . ALA B 1 71 ? 7.387 -15.609 -2.311 1 98.94 71 ALA B O 1
ATOM 1709 N N . ALA B 1 72 ? 5.418 -15.516 -1.259 1 98.94 72 ALA B N 1
ATOM 1710 C CA . ALA B 1 72 ? 4.836 -16.578 -2.074 1 98.94 72 ALA B CA 1
ATOM 1711 C C . ALA B 1 72 ? 4.773 -16.172 -3.543 1 98.94 72 ALA B C 1
ATOM 1713 O O . ALA B 1 72 ? 5.082 -16.969 -4.43 1 98.94 72 ALA B O 1
ATOM 1714 N N . LEU B 1 73 ? 4.348 -14.969 -3.793 1 99 73 LEU B N 1
ATOM 1715 C CA . LEU B 1 73 ? 4.277 -14.461 -5.156 1 99 73 LEU B CA 1
ATOM 1716 C C . LEU B 1 73 ? 5.66 -14.453 -5.805 1 99 73 LEU B C 1
ATOM 1718 O O . LEU B 1 73 ? 5.812 -14.859 -6.957 1 99 73 LEU B O 1
ATOM 1722 N N . ARG B 1 74 ? 6.625 -13.969 -5.062 1 98.94 74 ARG B N 1
ATOM 1723 C CA . ARG B 1 74 ? 7.988 -13.922 -5.59 1 98.94 74 ARG B CA 1
ATOM 1724 C C . ARG B 1 74 ? 8.492 -15.328 -5.914 1 98.94 74 ARG B C 1
ATOM 1726 O O . ARG B 1 74 ? 9.117 -15.539 -6.957 1 98.94 74 ARG B O 1
ATOM 1733 N N . GLU B 1 75 ? 8.195 -16.234 -5.055 1 98.88 75 GLU B N 1
ATOM 1734 C CA . GLU B 1 75 ? 8.648 -17.609 -5.199 1 98.88 75 GLU B CA 1
ATOM 1735 C C . GLU B 1 75 ? 8.031 -18.266 -6.434 1 98.88 75 GLU B C 1
ATOM 1737 O O . GLU B 1 75 ? 8.734 -18.922 -7.207 1 98.88 75 GLU B O 1
ATOM 1742 N N . VAL B 1 76 ? 6.77 -18.062 -6.688 1 98.94 76 VAL B N 1
ATOM 1743 C CA . VAL B 1 76 ? 6.031 -18.891 -7.633 1 98.94 76 VAL B CA 1
ATOM 1744 C C . VAL B 1 76 ? 5.812 -18.125 -8.938 1 98.94 76 VAL B C 1
ATOM 1746 O O . VAL B 1 76 ? 6.07 -18.641 -10.023 1 98.94 76 VAL B O 1
ATOM 1749 N N . MET B 1 77 ? 5.328 -16.875 -8.82 1 98.94 77 MET B N 1
ATOM 1750 C CA . MET B 1 77 ? 4.949 -16.109 -10.008 1 98.94 77 MET B CA 1
ATOM 1751 C C . MET B 1 77 ? 6.172 -15.461 -10.648 1 98.94 77 MET B C 1
ATOM 1753 O O . MET B 1 77 ? 6.133 -15.086 -11.82 1 98.94 77 MET B O 1
ATOM 1757 N N . GLN B 1 78 ? 7.242 -15.18 -9.797 1 98.75 78 GLN B N 1
ATOM 1758 C CA . GLN B 1 78 ? 8.5 -14.586 -10.227 1 98.75 78 GLN B CA 1
ATOM 1759 C C . GLN B 1 78 ? 8.258 -13.281 -10.992 1 98.75 78 GLN B C 1
ATOM 1761 O O . GLN B 1 78 ? 8.758 -13.109 -12.102 1 98.75 78 GLN B O 1
ATOM 1766 N N . PRO B 1 79 ? 7.539 -12.391 -10.406 1 98.88 79 PRO B N 1
ATOM 1767 C CA . PRO B 1 79 ? 7.234 -11.117 -11.062 1 98.88 79 PRO B CA 1
ATOM 1768 C C . PRO B 1 79 ? 8.438 -10.18 -11.117 1 98.88 79 PRO B C 1
ATOM 1770 O O . PRO B 1 79 ? 9.445 -10.422 -10.445 1 98.88 79 PRO B O 1
ATOM 1773 N N . GLU B 1 80 ? 8.352 -9.148 -11.984 1 98.75 80 GLU B N 1
ATOM 1774 C CA . GLU B 1 80 ? 9.32 -8.062 -11.969 1 98.75 80 GLU B CA 1
ATOM 1775 C C . GLU B 1 80 ? 9.258 -7.285 -10.656 1 98.75 80 GLU B C 1
ATOM 1777 O O . GLU B 1 80 ? 10.281 -6.836 -10.141 1 98.75 80 GLU B O 1
ATOM 1782 N N . LYS B 1 81 ? 8.062 -7.121 -10.102 1 98.81 81 LYS B N 1
ATOM 1783 C CA . LYS B 1 81 ? 7.789 -6.363 -8.883 1 98.81 81 LYS B CA 1
ATOM 1784 C C . LYS B 1 81 ? 6.488 -6.824 -8.234 1 98.81 81 LYS B C 1
ATOM 1786 O O . LYS B 1 81 ? 5.562 -7.262 -8.922 1 98.81 81 LYS B O 1
ATOM 1791 N N . VAL B 1 82 ? 6.41 -6.758 -6.934 1 98.94 82 VAL B N 1
ATOM 1792 C CA . VAL B 1 82 ? 5.141 -6.938 -6.238 1 98.94 82 VAL B CA 1
ATOM 1793 C C . VAL B 1 82 ? 4.652 -5.594 -5.699 1 98.94 82 VAL B C 1
ATOM 1795 O O . VAL B 1 82 ? 5.379 -4.902 -4.98 1 98.94 82 VAL B O 1
ATOM 1798 N N . ASN B 1 83 ? 3.471 -5.168 -6.082 1 98.94 83 ASN B N 1
ATOM 1799 C CA . ASN B 1 83 ? 2.859 -3.959 -5.539 1 98.94 83 ASN B CA 1
ATOM 1800 C C . ASN B 1 83 ? 2.004 -4.262 -4.312 1 98.94 83 ASN B C 1
ATOM 1802 O O . ASN B 1 83 ? 1.197 -5.195 -4.328 1 98.94 83 ASN B O 1
ATOM 1806 N N . LEU B 1 84 ? 2.201 -3.557 -3.254 1 98.94 84 LEU B N 1
ATOM 1807 C CA . LEU B 1 84 ? 1.398 -3.613 -2.037 1 98.94 84 LEU B CA 1
ATOM 1808 C C . LEU B 1 84 ? 0.623 -2.314 -1.839 1 98.94 84 LEU B C 1
ATOM 1810 O O . LEU B 1 84 ? 1.185 -1.225 -1.966 1 98.94 84 LEU B O 1
ATOM 1814 N N . ALA B 1 85 ? -0.698 -2.449 -1.554 1 98.94 85 ALA B N 1
ATOM 1815 C CA . ALA B 1 85 ? -1.468 -1.235 -1.297 1 98.94 85 ALA B CA 1
ATOM 1816 C C . ALA B 1 85 ? -2.688 -1.533 -0.429 1 98.94 85 ALA B C 1
ATOM 1818 O O . ALA B 1 85 ? -3.336 -2.57 -0.592 1 98.94 85 ALA B O 1
ATOM 1819 N N . THR B 1 86 ? -3.012 -0.757 0.486 1 98.88 86 THR B N 1
ATOM 1820 C CA . THR B 1 86 ? -4.293 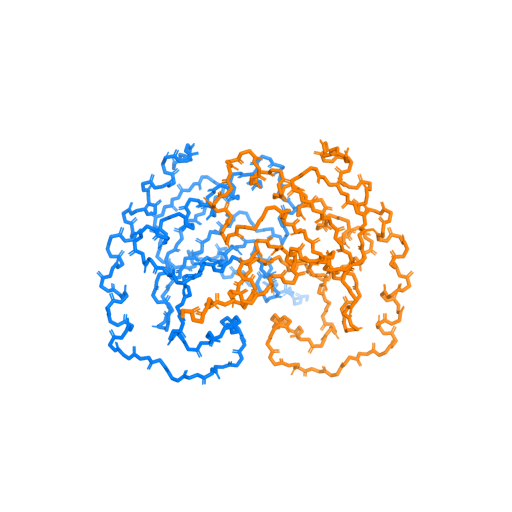-0.651 1.18 1 98.88 86 THR B CA 1
ATOM 1821 C C . THR B 1 86 ? -4.875 0.75 1.024 1 98.88 86 THR B C 1
ATOM 1823 O O . THR B 1 86 ? -4.34 1.716 1.571 1 98.88 86 THR B O 1
ATOM 1826 N N . LEU B 1 87 ? -5.879 0.838 0.249 1 98.69 87 LEU B N 1
ATOM 1827 C CA . LEU B 1 87 ? -6.473 2.105 -0.163 1 98.69 87 LEU B CA 1
ATOM 1828 C C . LEU B 1 87 ? -7.809 2.33 0.531 1 98.69 87 LEU B C 1
ATOM 1830 O O . LEU B 1 87 ? -7.895 3.092 1.497 1 98.69 87 LEU B O 1
ATOM 1834 N N . GLY B 1 88 ? -8.844 1.628 0.153 1 98.06 88 GLY B N 1
ATOM 1835 C CA . GLY B 1 88 ? -10.117 1.66 0.843 1 98.06 88 GLY B CA 1
ATOM 1836 C C . GLY B 1 88 ? -10.906 2.932 0.586 1 98.06 88 GLY B C 1
ATOM 1837 O O . GLY B 1 88 ? -11.719 3.344 1.416 1 98.06 88 GLY B O 1
ATOM 1838 N N . ASN B 1 89 ? -10.664 3.59 -0.514 1 98 89 ASN B N 1
ATOM 1839 C CA . ASN B 1 89 ? -11.375 4.824 -0.822 1 98 89 ASN B CA 1
ATOM 1840 C C . ASN B 1 89 ? -12.867 4.57 -1.045 1 98 89 ASN B C 1
ATOM 1842 O O . ASN B 1 89 ? -13.711 5.332 -0.57 1 98 89 ASN B O 1
ATOM 1846 N N . MET B 1 90 ? -13.195 3.521 -1.782 1 96 90 MET B N 1
ATOM 1847 C CA . MET B 1 90 ? -14.578 3.186 -2.092 1 96 90 MET B CA 1
ATOM 1848 C C . MET B 1 90 ? -15.148 2.221 -1.058 1 96 90 MET B C 1
ATOM 1850 O O . MET B 1 90 ? -16.312 2.346 -0.657 1 96 90 MET B O 1
ATOM 1854 N N . THR B 1 91 ? -14.359 1.254 -0.67 1 96.62 91 THR B N 1
ATOM 1855 C CA . THR B 1 91 ? -14.703 0.268 0.347 1 96.62 91 THR B CA 1
ATOM 1856 C C . THR B 1 91 ? -13.859 0.47 1.604 1 96.62 91 THR B C 1
ATOM 1858 O O . THR B 1 91 ? -12.805 -0.14 1.753 1 96.62 91 THR B O 1
ATOM 1861 N N . PRO B 1 92 ? -14.398 1.356 2.496 1 97.12 92 PRO B N 1
ATOM 1862 C CA . PRO B 1 92 ? -13.594 1.683 3.674 1 97.12 92 PRO B CA 1
ATOM 1863 C C . PRO B 1 92 ? -13.531 0.534 4.68 1 97.12 92 PRO B C 1
ATOM 1865 O O . PRO B 1 92 ? -14.117 0.616 5.758 1 97.12 92 PRO B O 1
ATOM 1868 N N . HIS B 1 93 ? -12.945 -0.516 4.305 1 98.5 93 HIS B N 1
ATOM 1869 C CA . HIS B 1 93 ? -12.641 -1.758 5.008 1 98.5 93 HIS B CA 1
ATOM 1870 C C . HIS B 1 93 ? -11.211 -2.203 4.73 1 98.5 93 HIS B C 1
ATOM 1872 O O . HIS B 1 93 ? -10.828 -2.395 3.572 1 98.5 93 HIS B O 1
ATOM 1878 N N . VAL B 1 94 ? -10.461 -2.314 5.809 1 98.81 94 VAL B N 1
ATOM 1879 C CA . VAL B 1 94 ? -9.039 -2.602 5.648 1 98.81 94 VAL B CA 1
ATOM 1880 C C . VAL B 1 94 ? -8.859 -3.908 4.875 1 98.81 94 VAL B C 1
ATOM 1882 O O . VAL B 1 94 ? -9.297 -4.969 5.332 1 98.81 94 VAL B O 1
ATOM 1885 N N . HIS B 1 95 ? -8.266 -3.812 3.734 1 98.88 95 HIS B N 1
ATOM 1886 C CA . HIS B 1 95 ? -7.781 -4.926 2.93 1 98.88 95 HIS B CA 1
ATOM 1887 C C . HIS B 1 95 ? -6.555 -4.527 2.119 1 98.88 95 HIS B C 1
ATOM 1889 O O . HIS B 1 95 ? -6.492 -3.42 1.583 1 98.88 95 HIS B O 1
ATOM 1895 N N . TRP B 1 96 ? -5.641 -5.414 2.004 1 98.94 96 TRP B N 1
ATOM 1896 C CA . TRP B 1 96 ? -4.41 -5.188 1.253 1 98.94 96 TRP B CA 1
ATOM 1897 C C . TRP B 1 96 ? -4.496 -5.82 -0.133 1 98.94 96 TRP B C 1
ATOM 1899 O O . TRP B 1 96 ? -4.984 -6.941 -0.282 1 98.94 96 TRP B O 1
ATOM 1909 N N . HIS B 1 97 ? -4.09 -5.062 -1.102 1 98.94 97 HIS B N 1
ATOM 1910 C CA . HIS B 1 97 ? -3.807 -5.582 -2.436 1 98.94 97 HIS B CA 1
ATOM 1911 C C . HIS B 1 97 ? -2.359 -6.047 -2.551 1 98.94 97 HIS B C 1
ATOM 1913 O O . HIS B 1 97 ? -1.433 -5.289 -2.252 1 98.94 97 HIS B O 1
ATOM 1919 N N . VAL B 1 98 ? -2.156 -7.246 -2.92 1 98.94 98 VAL B N 1
ATOM 1920 C CA . VAL B 1 98 ? -0.842 -7.828 -3.174 1 98.94 98 VAL B CA 1
ATOM 1921 C C . VAL B 1 98 ? -0.776 -8.352 -4.605 1 98.94 98 VAL B C 1
ATOM 1923 O O . VAL B 1 98 ? -1.348 -9.398 -4.918 1 98.94 98 VAL B O 1
ATOM 1926 N N . ILE B 1 99 ? -0.107 -7.598 -5.48 1 98.94 99 ILE B N 1
ATOM 1927 C CA . ILE B 1 99 ? 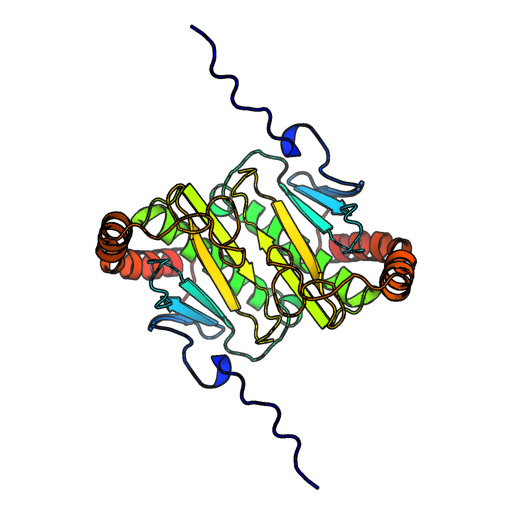-0.291 -7.801 -6.914 1 98.94 99 ILE B CA 1
ATOM 1928 C C . ILE B 1 99 ? 1.059 -8.078 -7.57 1 98.94 99 ILE B C 1
ATOM 1930 O O . ILE B 1 99 ? 1.942 -7.219 -7.578 1 98.94 99 ILE B O 1
ATOM 1934 N N . PRO B 1 100 ? 1.294 -9.266 -8.156 1 98.94 100 PRO B N 1
ATOM 1935 C CA . PRO B 1 100 ? 2.492 -9.461 -8.977 1 98.94 100 PRO B CA 1
ATOM 1936 C C . PRO B 1 100 ? 2.463 -8.648 -10.266 1 98.94 100 PRO B C 1
ATOM 1938 O O . PRO B 1 100 ? 1.466 -8.672 -10.992 1 98.94 100 PRO B O 1
ATOM 1941 N N . ARG B 1 101 ? 3.521 -7.934 -10.547 1 98.81 101 ARG B N 1
ATOM 1942 C CA . ARG B 1 101 ? 3.625 -7.062 -11.719 1 98.81 101 ARG B CA 1
ATOM 1943 C C . ARG B 1 101 ? 4.707 -7.559 -12.672 1 98.81 101 ARG B C 1
ATOM 1945 O O . ARG B 1 101 ? 5.781 -7.98 -12.234 1 98.81 101 ARG B O 1
ATOM 1952 N N . PHE B 1 102 ? 4.434 -7.48 -13.875 1 98.75 102 PHE B N 1
ATOM 1953 C CA . PHE B 1 102 ? 5.328 -7.902 -14.945 1 98.75 102 PHE B CA 1
ATOM 1954 C C . PHE B 1 102 ? 5.535 -6.777 -15.953 1 98.75 102 PHE B C 1
ATOM 1956 O O . PHE B 1 102 ? 4.621 -5.992 -16.219 1 98.75 102 PHE B O 1
ATOM 1963 N N . THR B 1 103 ? 6.707 -6.75 -16.578 1 98.06 103 THR B N 1
ATOM 1964 C CA . THR B 1 103 ? 7.039 -5.652 -17.484 1 98.06 103 THR B CA 1
ATOM 1965 C C . THR B 1 103 ? 6.09 -5.625 -18.672 1 98.06 103 THR B C 1
ATOM 1967 O O . THR B 1 103 ? 5.914 -4.582 -19.312 1 98.06 103 THR B O 1
ATOM 1970 N N . ASP B 1 104 ? 5.449 -6.758 -18.906 1 98.19 104 ASP B N 1
ATOM 1971 C CA . ASP B 1 104 ? 4.562 -6.836 -20.062 1 98.19 104 ASP B CA 1
ATOM 1972 C C . ASP B 1 104 ? 3.098 -6.797 -19.641 1 98.19 104 ASP B C 1
ATOM 1974 O O . ASP B 1 104 ? 2.203 -7.031 -20.453 1 98.19 104 ASP B O 1
ATOM 1978 N N . ASP B 1 105 ? 2.836 -6.57 -18.344 1 98.19 105 ASP B N 1
ATOM 1979 C CA . ASP B 1 105 ? 1.426 -6.551 -17.969 1 98.19 105 ASP B CA 1
ATOM 1980 C C . ASP B 1 105 ? 0.735 -5.293 -18.484 1 98.19 105 ASP B C 1
ATOM 1982 O O . ASP B 1 105 ? 1.388 -4.406 -19.047 1 98.19 105 ASP B O 1
ATOM 1986 N N . ARG B 1 106 ? -0.485 -5.137 -18.375 1 97.94 106 ARG B N 1
ATOM 1987 C CA . ARG B 1 106 ? -1.348 -4.168 -19.047 1 97.94 106 ARG B CA 1
ATOM 1988 C C . ARG B 1 106 ? -0.993 -2.744 -18.641 1 97.94 106 ARG B C 1
ATOM 1990 O O . ARG B 1 106 ? -1.182 -1.803 -19.406 1 97.94 106 ARG B O 1
ATOM 1997 N N . HIS B 1 107 ? -0.398 -2.57 -17.438 1 98.31 107 HIS B N 1
ATOM 1998 C CA . HIS B 1 107 ? -0.3 -1.221 -16.891 1 98.31 107 HIS B CA 1
ATOM 1999 C C . HIS B 1 107 ? 1.149 -0.85 -16.594 1 98.31 107 HIS B C 1
ATOM 2001 O O . HIS B 1 107 ? 1.47 0.327 -16.422 1 98.31 107 HIS B O 1
ATOM 2007 N N . PHE B 1 108 ? 2.066 -1.765 -16.641 1 98.25 108 PHE B N 1
ATOM 2008 C CA . PHE B 1 108 ? 3.451 -1.51 -16.266 1 98.25 108 PHE B CA 1
ATOM 2009 C C . PHE B 1 108 ? 4.059 -0.418 -17.141 1 98.25 108 PHE B C 1
ATOM 2011 O O . PHE B 1 108 ? 3.883 -0.422 -18.359 1 98.25 108 PHE B O 1
ATOM 2018 N N . PRO B 1 109 ? 4.742 0.534 -16.469 1 98.19 109 PRO B N 1
ATOM 2019 C CA . PRO B 1 109 ? 5.176 0.616 -15.07 1 98.19 109 PRO B CA 1
ATOM 2020 C C . PRO B 1 109 ? 4.199 1.396 -14.188 1 98.19 109 PRO B C 1
ATOM 2022 O O . PRO B 1 109 ? 4.484 1.655 -13.016 1 98.19 109 PRO B O 1
ATOM 2025 N N . SER B 1 110 ? 3.049 1.77 -14.703 1 98.19 110 SER B N 1
ATOM 2026 C CA . SER B 1 110 ? 2.039 2.424 -13.875 1 98.19 110 SER B CA 1
ATOM 2027 C C . SER B 1 110 ? 1.351 1.429 -12.953 1 98.19 110 SER B C 1
ATOM 2029 O O . SER B 1 110 ? 1.378 0.221 -13.195 1 98.19 110 SER B O 1
ATOM 2031 N N . PRO B 1 111 ? 0.804 1.946 -11.859 1 97.94 111 PRO B N 1
ATOM 2032 C CA . PRO B 1 111 ? -0.007 1.03 -11.047 1 97.94 111 PRO B CA 1
ATOM 2033 C C . PRO B 1 111 ? -1.25 0.537 -11.789 1 97.94 111 PRO B C 1
ATOM 2035 O O . PRO B 1 111 ? -1.646 1.125 -12.797 1 97.94 111 PRO B O 1
ATOM 2038 N N . VAL B 1 112 ? -1.897 -0.512 -11.258 1 98.06 112 VAL B N 1
ATOM 2039 C CA . VAL B 1 112 ? -2.943 -1.221 -11.992 1 98.06 112 VAL B CA 1
ATOM 2040 C C . VAL B 1 112 ? -4.195 -0.35 -12.078 1 98.06 112 VAL B C 1
ATOM 2042 O O . VAL B 1 112 ? -5.098 -0.628 -12.867 1 98.06 112 VAL B O 1
ATOM 2045 N N . TRP B 1 113 ? -4.305 0.706 -11.266 1 97.19 113 TRP B N 1
ATOM 2046 C CA . TRP B 1 113 ? -5.473 1.578 -11.242 1 97.19 113 TRP B CA 1
ATOM 2047 C C . TRP B 1 113 ? -5.348 2.686 -12.281 1 97.19 113 TRP B C 1
ATOM 2049 O O . TRP B 1 113 ? -6.293 3.443 -12.508 1 97.19 113 TRP B O 1
ATOM 2059 N N . ALA B 1 114 ? -4.172 2.811 -12.844 1 97.75 114 ALA B N 1
ATOM 2060 C CA . ALA B 1 114 ? -3.926 3.83 -13.859 1 97.75 114 ALA B CA 1
ATOM 2061 C C . ALA B 1 114 ? -4.547 3.434 -15.203 1 97.75 114 ALA B C 1
ATOM 2063 O O . ALA B 1 114 ? -5.148 2.363 -15.32 1 97.75 114 ALA B O 1
ATOM 2064 N N . GLU B 1 115 ? -4.477 4.32 -16.094 1 96.44 115 GLU B N 1
ATOM 2065 C CA . GLU B 1 115 ? -4.875 3.99 -17.469 1 96.44 115 GLU B CA 1
ATOM 2066 C C . GLU B 1 115 ? -3.979 2.9 -18.047 1 96.44 115 GLU B C 1
ATOM 2068 O O . GLU B 1 115 ? -2.76 2.928 -17.875 1 96.44 115 GLU B O 1
ATOM 2073 N N . PRO B 1 116 ? -4.613 1.934 -18.734 1 97.38 116 PRO B N 1
ATOM 2074 C CA . PRO B 1 116 ? -3.803 0.88 -19.359 1 97.38 116 PRO B CA 1
ATOM 2075 C C . PRO B 1 116 ? -2.812 1.421 -20.391 1 97.38 116 PRO B C 1
ATOM 2077 O O . PRO B 1 116 ? -3.125 2.371 -21.109 1 97.38 116 PRO B O 1
ATOM 2080 N N . ARG B 1 117 ? -1.711 0.77 -20.453 1 97.31 117 ARG B N 1
ATOM 2081 C CA . ARG B 1 117 ? -0.661 1.193 -21.375 1 97.31 117 ARG B CA 1
ATOM 2082 C C . ARG B 1 117 ? -0.62 0.298 -22.609 1 97.31 117 ARG B C 1
ATOM 2084 O O . ARG B 1 117 ? -0.152 0.715 -23.672 1 97.31 117 ARG B O 1
ATOM 2091 N N . ARG B 1 118 ? -1.087 -0.98 -22.469 1 98.06 118 ARG B N 1
ATOM 2092 C CA . ARG B 1 118 ? -1.053 -1.981 -23.531 1 98.06 118 ARG B CA 1
ATOM 2093 C C . ARG B 1 118 ? -2.133 -3.037 -23.328 1 98.06 118 ARG B C 1
ATOM 2095 O O . ARG B 1 118 ? -2.674 -3.172 -22.219 1 98.06 118 ARG B O 1
ATOM 2102 N N . PRO B 1 119 ? -2.51 -3.715 -24.359 1 97.19 119 PRO B N 1
ATOM 2103 C CA . PRO B 1 119 ? -3.424 -4.844 -24.172 1 97.19 119 PRO B CA 1
ATOM 2104 C C . PRO B 1 119 ? -2.777 -6.004 -23.422 1 97.19 119 PRO B C 1
ATOM 2106 O O . PRO B 1 119 ? -1.553 -6.156 -23.453 1 97.19 119 PRO B O 1
ATOM 2109 N N . ALA B 1 120 ? -3.641 -6.762 -22.797 1 95.19 120 ALA B N 1
ATOM 2110 C CA . ALA B 1 120 ? -3.137 -7.984 -22.172 1 95.19 120 ALA B CA 1
ATOM 2111 C C . ALA B 1 120 ? -2.697 -8.992 -23.234 1 95.19 120 ALA B C 1
ATOM 2113 O O . ALA B 1 120 ? -3.328 -9.117 -24.281 1 95.19 120 ALA B O 1
ATOM 2114 N N . ASP B 1 121 ? -1.63 -9.641 -22.906 1 96.19 121 ASP B N 1
ATOM 2115 C CA . ASP B 1 121 ? -1.16 -10.727 -23.766 1 96.19 121 ASP B CA 1
ATOM 2116 C C . ASP B 1 121 ? -1.73 -12.07 -23.312 1 96.19 121 ASP B C 1
ATOM 2118 O O . ASP B 1 121 ? -1.362 -12.586 -22.266 1 96.19 121 ASP B O 1
ATOM 2122 N N . ALA B 1 122 ? -2.512 -12.711 -24.172 1 96.94 122 ALA B N 1
ATOM 2123 C CA . ALA B 1 122 ? -3.25 -13.914 -23.812 1 96.94 122 ALA B CA 1
ATOM 2124 C C . ALA B 1 122 ? -2.299 -15.047 -23.422 1 96.94 122 ALA B C 1
ATOM 2126 O O . ALA B 1 122 ? -2.582 -15.82 -22.516 1 96.94 122 ALA B O 1
ATOM 2127 N N . ALA B 1 123 ? -1.247 -15.156 -24.141 1 98.06 123 ALA B N 1
ATOM 2128 C CA . ALA B 1 123 ? -0.289 -16.219 -23.844 1 98.06 123 ALA B CA 1
ATOM 2129 C C . ALA B 1 123 ? 0.379 -16.016 -22.5 1 98.06 123 ALA B C 1
ATOM 2131 O O . ALA B 1 123 ? 0.549 -16.953 -21.719 1 98.06 123 ALA B O 1
ATOM 2132 N N . SER B 1 124 ? 0.805 -14.742 -22.219 1 98.12 124 SER B N 1
ATOM 2133 C CA . SER B 1 124 ? 1.397 -14.422 -20.922 1 98.12 124 SER B CA 1
ATOM 2134 C C . SER B 1 124 ? 0.411 -14.672 -19.781 1 98.12 124 SER B C 1
ATOM 2136 O O . SER B 1 124 ? 0.779 -15.219 -18.75 1 98.12 124 SER B O 1
ATOM 2138 N N . ILE B 1 125 ? -0.847 -14.305 -20 1 98.31 125 ILE B N 1
ATOM 2139 C CA . ILE B 1 125 ? -1.883 -14.492 -18.984 1 98.31 125 ILE B CA 1
ATOM 2140 C C . ILE B 1 125 ? -2.078 -15.984 -18.719 1 98.31 125 ILE B C 1
ATOM 2142 O O . ILE B 1 125 ? -2.162 -16.406 -17.562 1 98.31 125 ILE B O 1
ATOM 2146 N N . ALA B 1 126 ? -2.115 -16.797 -19.797 1 98.44 126 ALA B N 1
ATOM 2147 C CA . ALA B 1 126 ? -2.305 -18.234 -19.656 1 98.44 126 ALA B CA 1
ATOM 2148 C C . ALA B 1 126 ? -1.149 -18.875 -18.875 1 98.44 126 ALA B C 1
ATOM 2150 O O . ALA B 1 126 ? -1.362 -19.75 -18.047 1 98.44 126 ALA B O 1
ATOM 2151 N N . ALA B 1 127 ? 0.022 -18.469 -19.188 1 98.62 127 ALA B N 1
ATOM 2152 C CA . ALA B 1 127 ? 1.203 -18.984 -18.5 1 98.62 127 ALA B CA 1
ATOM 2153 C C . ALA B 1 127 ? 1.165 -18.641 -17.016 1 98.62 127 ALA B C 1
ATOM 2155 O O . ALA B 1 127 ? 1.514 -19.484 -16.172 1 98.62 127 ALA B O 1
ATOM 2156 N N . ARG B 1 128 ? 0.774 -17.469 -16.656 1 98.75 128 ARG B N 1
ATOM 2157 C CA . ARG B 1 128 ? 0.671 -17.047 -15.273 1 98.75 128 ARG B CA 1
ATOM 2158 C C . ARG B 1 128 ? -0.445 -17.797 -14.555 1 98.75 128 ARG B C 1
ATOM 2160 O O . ARG B 1 128 ? -0.28 -18.219 -13.406 1 98.75 128 ARG B O 1
ATOM 2167 N N . ARG B 1 129 ? -1.54 -18 -15.242 1 98.56 129 ARG B N 1
ATOM 2168 C CA . ARG B 1 129 ? -2.654 -18.734 -14.648 1 98.56 129 ARG B CA 1
ATOM 2169 C C . ARG B 1 129 ? -2.258 -20.172 -14.344 1 98.56 129 ARG B C 1
ATOM 2171 O O . ARG B 1 129 ? -2.717 -20.75 -13.359 1 98.56 129 ARG B O 1
ATOM 2178 N N . ALA B 1 130 ? -1.404 -20.672 -15.172 1 98.75 130 ALA B N 1
ATOM 2179 C CA . ALA B 1 130 ? -0.966 -22.047 -15.008 1 98.75 130 ALA B CA 1
ATOM 2180 C C . ALA B 1 130 ? -0.175 -22.234 -13.719 1 98.75 130 ALA B C 1
ATOM 2182 O O . ALA B 1 130 ? 0.009 -23.359 -13.25 1 98.75 130 ALA B O 1
ATOM 2183 N N . ARG B 1 131 ? 0.268 -21.156 -13.102 1 98.75 131 ARG B N 1
ATOM 2184 C CA . ARG B 1 131 ? 1.085 -21.203 -11.891 1 98.75 131 ARG B CA 1
ATOM 2185 C C . ARG B 1 131 ? 0.22 -21.125 -10.641 1 98.75 131 ARG B C 1
ATOM 2187 O O . ARG B 1 131 ? 0.72 -21.25 -9.523 1 98.75 131 ARG B O 1
ATOM 2194 N N . LEU B 1 132 ? -1.089 -20.938 -10.789 1 98.81 132 LEU B N 1
ATOM 2195 C CA . LEU B 1 132 ? -1.969 -20.609 -9.672 1 98.81 132 LEU B CA 1
ATOM 2196 C C . LEU B 1 132 ? -2.062 -21.781 -8.695 1 98.81 132 LEU B C 1
ATOM 2198 O O . LEU B 1 132 ? -2.113 -21.578 -7.484 1 98.81 132 LEU B O 1
ATOM 2202 N N . PRO B 1 133 ? -2.09 -23.062 -9.188 1 98.81 133 PRO B N 1
ATOM 2203 C CA . PRO B 1 133 ? -2.104 -24.141 -8.203 1 98.81 133 PRO B CA 1
ATOM 2204 C C . PRO B 1 133 ? -0.883 -24.125 -7.285 1 98.81 133 PRO B C 1
ATOM 2206 O O . PRO B 1 133 ? -1.013 -24.328 -6.078 1 98.81 133 PRO B O 1
ATOM 2209 N N . GLN B 1 134 ? 0.266 -23.844 -7.824 1 98.94 134 GLN B N 1
ATOM 2210 C CA . GLN B 1 134 ? 1.478 -23.75 -7.02 1 98.94 134 GLN B CA 1
ATOM 2211 C C . GLN B 1 134 ? 1.422 -22.547 -6.086 1 98.94 134 GLN B C 1
ATOM 2213 O O . GLN B 1 134 ? 1.926 -22.594 -4.965 1 98.94 134 GLN B O 1
ATOM 2218 N N . LEU B 1 135 ? 0.833 -21.453 -6.574 1 98.94 135 LEU B N 1
ATOM 2219 C CA . LEU B 1 135 ? 0.72 -20.25 -5.758 1 98.94 135 LEU B CA 1
ATOM 2220 C C . LEU B 1 135 ? -0.163 -20.516 -4.539 1 98.94 135 LEU B C 1
ATOM 2222 O O . LEU B 1 135 ? 0.172 -20.094 -3.428 1 98.94 135 LEU B O 1
ATOM 2226 N N . ARG B 1 136 ? -1.319 -21.188 -4.754 1 98.88 136 ARG B N 1
ATOM 2227 C CA . ARG B 1 136 ? -2.209 -21.516 -3.645 1 98.88 136 ARG B CA 1
ATOM 2228 C C . ARG B 1 136 ? -1.457 -22.25 -2.535 1 98.88 136 ARG B C 1
ATOM 2230 O O . ARG B 1 136 ? -1.595 -21.906 -1.358 1 98.88 136 ARG B O 1
ATOM 2237 N N . GLU B 1 137 ? -0.606 -23.172 -2.932 1 98.75 137 GLU B N 1
ATOM 2238 C CA . GLU B 1 137 ? 0.162 -23.938 -1.965 1 98.75 137 GLU B CA 1
ATOM 2239 C C . GLU B 1 137 ? 1.232 -23.094 -1.294 1 98.75 137 GLU B C 1
ATOM 2241 O O . GLU B 1 137 ? 1.433 -23.172 -0.08 1 98.75 137 GLU B O 1
ATOM 2246 N N . ALA B 1 138 ? 1.911 -22.281 -2.053 1 98.88 138 ALA B N 1
ATOM 2247 C CA . ALA B 1 138 ? 2.998 -21.469 -1.528 1 98.88 138 ALA B CA 1
ATOM 2248 C C . ALA B 1 138 ? 2.473 -20.438 -0.53 1 98.88 138 ALA B C 1
ATOM 2250 O O . ALA B 1 138 ? 3.133 -20.141 0.468 1 98.88 138 ALA B O 1
ATOM 2251 N N . VAL B 1 139 ? 1.312 -19.844 -0.825 1 98.81 139 VAL B N 1
ATOM 2252 C CA . VAL B 1 139 ? 0.718 -18.875 0.083 1 98.81 139 VAL B CA 1
ATOM 2253 C C . VAL B 1 139 ? 0.466 -19.516 1.443 1 98.81 139 VAL B C 1
ATOM 2255 O O . VAL B 1 139 ? 0.838 -18.969 2.48 1 98.81 139 VAL B O 1
ATOM 2258 N N . ARG B 1 140 ? -0.113 -20.703 1.43 1 98.19 140 ARG B N 1
ATOM 2259 C CA . 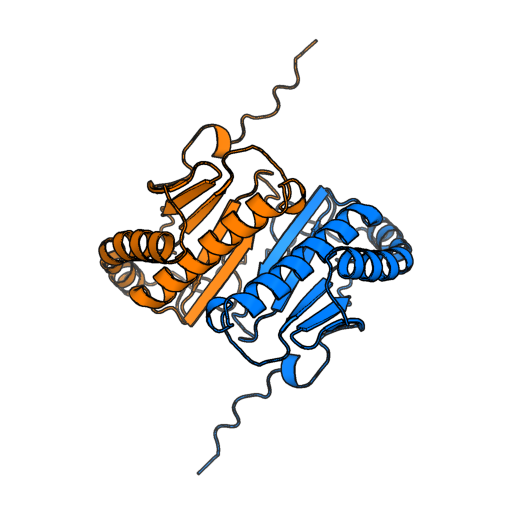ARG B 1 140 ? -0.385 -21.406 2.682 1 98.19 140 ARG B CA 1
ATOM 2260 C C . ARG B 1 140 ? 0.908 -21.719 3.422 1 98.19 140 ARG B C 1
ATOM 2262 O O . ARG B 1 140 ? 1.005 -21.516 4.633 1 98.19 140 ARG B O 1
ATOM 2269 N N . ARG B 1 141 ? 1.906 -22.188 2.674 1 98.19 141 ARG B N 1
ATOM 2270 C CA . ARG B 1 141 ? 3.188 -22.547 3.27 1 98.19 141 ARG B CA 1
ATOM 2271 C C . ARG B 1 141 ? 3.873 -21.344 3.885 1 98.19 141 ARG B C 1
ATOM 2273 O O . ARG B 1 141 ? 4.402 -21.406 4.996 1 98.19 141 ARG B O 1
ATOM 2280 N N . GLN B 1 142 ? 3.881 -20.234 3.16 1 98.5 142 GLN B N 1
ATOM 2281 C CA . GLN B 1 142 ? 4.555 -19.031 3.633 1 98.5 142 GLN B CA 1
ATOM 2282 C C . GLN B 1 142 ? 3.85 -18.453 4.859 1 98.5 142 GLN B C 1
ATOM 2284 O O . GLN B 1 142 ? 4.5 -17.938 5.773 1 98.5 142 GLN B O 1
ATOM 2289 N N . LEU B 1 143 ? 2.527 -18.516 4.914 1 98.25 143 LEU B N 1
ATOM 2290 C CA . LEU B 1 143 ? 1.777 -18.031 6.07 1 98.25 143 LEU B CA 1
ATOM 2291 C C . LEU B 1 143 ? 2.066 -18.891 7.297 1 98.25 143 LEU B C 1
ATOM 2293 O O . LEU B 1 143 ? 2.246 -18.359 8.398 1 98.25 143 LEU B O 1
ATOM 2297 N N . ASP B 1 144 ? 2.137 -20.172 7.078 1 96.44 144 ASP B N 1
ATOM 2298 C CA . ASP B 1 144 ? 2.492 -21.078 8.164 1 96.44 144 ASP B CA 1
ATOM 2299 C C . ASP B 1 144 ? 3.908 -20.812 8.664 1 96.44 144 ASP B C 1
ATOM 2301 O O . ASP B 1 144 ? 4.152 -20.781 9.875 1 96.44 144 ASP B O 1
ATOM 2305 N N . ALA B 1 145 ? 4.781 -20.609 7.758 1 96.19 145 ALA B N 1
ATOM 2306 C CA . ALA B 1 145 ? 6.184 -20.375 8.094 1 96.19 145 ALA B CA 1
ATOM 2307 C C . ALA B 1 145 ? 6.352 -19.078 8.875 1 96.19 145 ALA B C 1
ATOM 2309 O O . ALA B 1 145 ? 7.309 -18.922 9.641 1 96.19 145 ALA B O 1
ATOM 2310 N N . ALA B 1 146 ? 5.465 -18.125 8.656 1 95 146 ALA B N 1
ATOM 2311 C CA . ALA B 1 146 ? 5.512 -16.844 9.344 1 95 146 ALA B CA 1
ATOM 2312 C C . ALA B 1 146 ? 4.973 -16.953 10.766 1 95 146 ALA B C 1
ATOM 2314 O O . ALA B 1 146 ? 4.93 -15.961 11.5 1 95 146 ALA B O 1
ATOM 2315 N N . GLY B 1 147 ? 4.555 -18.109 11.156 1 93.56 147 GLY B N 1
ATOM 2316 C CA . GLY B 1 147 ? 4.062 -18.344 12.5 1 93.56 147 GLY B CA 1
ATOM 2317 C C . GLY B 1 147 ? 2.609 -17.953 12.688 1 93.56 147 GLY B C 1
ATOM 2318 O O . GLY B 1 147 ? 2.15 -17.766 13.812 1 93.56 147 GLY B O 1
ATOM 2319 N N . LEU B 1 148 ? 2.002 -17.719 11.539 1 92.06 148 LEU B N 1
ATOM 2320 C CA . LEU B 1 148 ? 0.58 -17.406 11.586 1 92.06 148 LEU B CA 1
ATOM 2321 C C . LEU B 1 148 ? -0.266 -18.672 11.602 1 92.06 148 LEU B C 1
ATOM 2323 O O . LEU B 1 148 ? 0.012 -19.609 10.859 1 92.06 148 LEU B O 1
ATOM 2327 N N . THR B 1 149 ? -1.076 -18.797 12.492 1 84.25 149 THR B N 1
ATOM 2328 C CA . THR B 1 149 ? -1.867 -20.016 12.648 1 84.25 149 THR B CA 1
ATOM 2329 C C . THR B 1 149 ? -3.328 -19.766 12.289 1 84.25 149 THR B C 1
ATOM 2331 O O . THR B 1 149 ? -3.916 -18.766 12.727 1 84.25 149 THR B O 1
ATOM 2334 N N . ALA B 1 150 ? -3.785 -20.656 11.438 1 78.56 150 ALA B N 1
ATOM 2335 C CA . ALA B 1 150 ? -5.188 -20.578 11.047 1 78.56 150 ALA B CA 1
ATOM 2336 C C . ALA B 1 150 ? -6.105 -20.953 12.211 1 78.56 150 ALA B C 1
ATOM 2338 O O . ALA B 1 150 ? -5.719 -21.719 13.094 1 78.56 150 ALA B O 1
#

pLDDT: mean 95.04, std 11.67, range [33.34, 99.0]

InterPro domains:
  IPR011146 HIT-like domain [PF01230] (19-103)
  IPR011146 HIT-like domain [PS51084] (7-108)
  IPR026026 Histidine triad hydrolase, Hint-type [PIRSF000714] (8-136)
  IPR036265 HIT-like superfamily [G3DSA:3.30.428.10] (16-145)
  IPR036265 HIT-like superfamily [SSF54197] (6-130)

Sequence (300 aa):
MSASVVPACELCAGDGGEVLWQHPVFRVVLVDEADYPGFCRVICHEHVKEMTDLAPAQRTLMANAVWAVEAALREVMQPEKVNLATLGNMTPHVHWHVIPRFTDDRHFPSP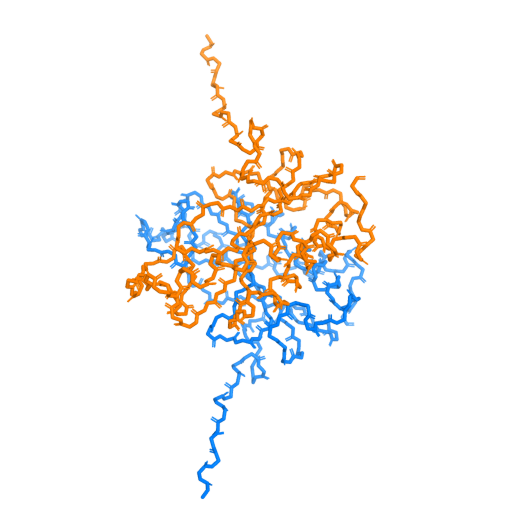VWAEPRRPADAASIAARRARLPQLREAVRRQLDAAGLTAMSASVVPACELCAGDGGEVLWQHPVFRVVLVDEADYPGFCRVICHEHVKEMTDLAPAQRTLMANAVWAVEAALREVMQPEKVNLATLGNMTPHVHWHVIPRFTDDRHFPSPVWAEPRRPADAASIAARRARLPQLREAVRRQLDAAGLTA

Organism: Herbaspirillum seropedicae (strain SmR1) (NCBI:txid757424)

Radius of gyration: 19.13 Å; Cα contacts (8 Å, |Δi|>4): 572; chains: 2; bounding box: 70×51×45 Å

Nearest PDB structures (foldseek):
  2oik-assembly2_D  TM=8.918E-01  e=2.719E-17  Methylobacillus flagellatus KT
  3i4s-assembly1_B  TM=8.208E-01  e=1.312E-10  Bradyrhizobium japonicum
  3nrd-assembly1_A  TM=8.027E-01  e=3.298E-09  Sinorhizobium meliloti 1021
  3ohe-assembly1_B  TM=7.615E-01  e=1.795E-09  Marinobacter nauticus VT8
  3p0t-assembly1_B  TM=7.452E-01  e=2.999E-06  Mycobacterium avium subsp. paratuberculosis K-10

Solvent-accessible surface area (backbone atoms only — not comparable to full-atom values): 16452 Å² total; per-residue (Å²): 130,82,72,79,73,72,77,80,55,64,64,74,75,41,80,74,42,50,75,66,45,56,38,94,61,30,35,32,22,44,38,90,43,87,88,37,56,73,23,29,34,44,33,45,59,64,87,35,56,46,71,78,72,44,55,70,70,56,42,49,53,52,49,50,47,52,46,20,43,51,48,20,42,50,71,61,69,57,45,79,39,59,33,39,34,34,51,36,63,81,53,59,38,40,40,34,40,40,35,61,34,39,83,72,40,32,22,46,65,50,59,85,73,23,71,71,71,48,73,73,48,66,68,62,48,51,57,46,48,70,41,43,71,59,34,54,52,34,32,48,50,32,33,47,72,70,70,52,64,102,131,83,73,79,72,72,77,78,53,63,65,74,76,41,80,74,42,50,77,66,45,54,40,94,62,29,36,33,23,43,37,92,43,89,87,36,57,73,24,28,34,45,33,44,57,64,88,36,56,46,70,79,71,44,56,71,70,55,42,49,51,52,50,51,46,52,47,19,42,49,48,20,42,48,71,61,70,57,43,80,39,60,32,38,35,35,53,37,63,80,54,59,38,40,40,34,41,41,33,59,35,39,82,71,41,30,23,48,66,49,58,85,73,24,72,71,72,48,72,73,48,66,67,62,48,51,58,48,47,68,43,43,70,59,33,54,51,35,33,47,50,31,31,47,72,72,70,50,66,104

Foldseek 3Di:
DPPPPPPDQPVQVDVQAQFLADAPFWTKHFHPDQQFGLKIKTFGNDFAQDLVVDDPVSSVLSVLLLVLLLVLCCVQLVAPDWDWDFDCPPRRGTMIITTGHHCQGQDPPHDPPDDGDHDGDPVSSVVSNVRNVVSSVSSVVSCVVSVGDD/DPPPPPPDQPVQVDVQAQFLADAPFWTKHFHPDQQFGLKMKTFGNDFAQDLVVDDPVSSVLSVLLLVLLLVLCCVQLVAPDWDWDFDCPPRRGTMIITTGHHCQGQDPPHDPPDDGDHDGDPVSSVVSNVRNVVSSVSSVVSSVVSVGDD